Protein AF-A0A496ZNF3-F1 (afdb_monomer)

Radius of gyration: 23.75 Å; Cα contacts (8 Å, |Δi|>4): 145; chains: 1; bounding box: 45×74×42 Å

Nearest PDB structures (foldseek):
  3ja6-assembly1_I  TM=1.858E-01  e=9.713E+00  Escherichia coli

Secondary structure (DSSP, 8-state):
--HHHHHHHHHHHHHHHHHHHH-HHHHHHHHHHHHHHHHHHHHHHHHHHHHHHHHH---HHHHHHHHHHHHHHHHHHHHHHHHHHHHHHHHTTS-TTHHHHHHHHHHHHHHHHHHHHHHHHHHHS---HHHHHHHHT-HHHHHHHHHHHHHHHHHTTHHHHHHHHHHS-TTHHHHHHHHHHHHHH--

Sequence (187 aa):
MGTIDIICTIFIILVAIFGLKKGLVMSIIGIFGWIIGIIISLALGPSVSNLLQDLIKISSDIANIIGYIIVFVVVLAILGILCSLIHKSIQFLHLGTIDHLLGFIFGCIKALIIIFVVVFIVRLMPLSKQMENYINSSYIVSFSEKFVNAIIDRTNLKQPIDKMKHKLPLNKDYDSVNTETESIKER

Foldseek 3Di:
DFPVQVVLVVLLVVLLVVLLVQFQVLVVLLVVLLVVLQVQLVVCLVVQLVVCCVPPVDDSVVSSVVSSVVSSVVSSVVSVVVSVVVSVVVVVVPPNRVRSVVSSVVSNVVSLVVVLVVLVVVVVDPDDVVVVVSLVVHPSNVVSVVVVVVVCVVPVVPVVSVVVVVVDPVPPVPVVVVVVVVVVVVD

Mean predicted aligned error: 13.48 Å

Solvent-accessible surface area (backbone atoms only — not comparable to full-atom values): 9955 Å² total; per-residue (Å²): 132,29,75,59,40,55,54,52,50,50,50,29,52,52,40,15,51,54,17,31,76,57,15,32,69,54,52,53,51,50,53,50,43,53,54,49,20,51,55,50,12,70,70,49,9,61,64,46,12,52,52,42,33,73,73,67,71,50,59,68,72,60,25,39,56,49,16,28,50,52,40,26,52,53,44,41,52,53,48,50,52,53,49,55,54,51,51,58,58,55,65,73,68,69,54,73,59,64,40,19,54,48,4,24,55,50,15,38,54,51,33,51,52,51,52,45,52,51,53,51,52,55,68,74,43,92,70,56,72,75,59,49,58,52,50,73,59,15,68,66,50,58,57,46,45,58,54,50,49,57,50,36,74,74,59,70,49,58,65,66,53,56,56,52,57,71,74,43,82,68,69,69,72,53,60,59,56,53,56,55,58,52,61,64,73,79,108

pLDDT: mean 76.25, std 16.82, range [41.0, 97.44]

Structure (mmCIF, N/CA/C/O backbone):
data_AF-A0A496ZNF3-F1
#
_entry.id   AF-A0A496ZNF3-F1
#
loop_
_atom_site.group_PDB
_atom_site.id
_atom_site.type_symbol
_atom_site.label_atom_id
_atom_site.label_alt_id
_atom_site.label_comp_id
_atom_site.label_asym_id
_atom_site.label_entity_id
_atom_site.label_seq_id
_atom_site.pdbx_PDB_ins_code
_atom_site.Cartn_x
_atom_site.Cartn_y
_atom_site.Cartn_z
_atom_site.occupancy
_atom_site.B_iso_or_equiv
_atom_site.auth_seq_id
_atom_site.auth_comp_id
_atom_site.auth_asym_id
_atom_site.auth_atom_id
_atom_site.pdbx_PDB_model_num
ATOM 1 N N . MET A 1 1 ? 3.958 -26.943 -12.602 1.00 51.56 1 MET A N 1
ATOM 2 C CA . MET A 1 1 ? 3.557 -25.602 -12.130 1.00 51.56 1 MET A CA 1
ATOM 3 C C . MET A 1 1 ? 2.333 -25.803 -11.265 1.00 51.56 1 MET A C 1
ATOM 5 O O . MET A 1 1 ? 1.329 -26.275 -11.790 1.00 51.56 1 MET A O 1
ATOM 9 N N . GLY A 1 2 ? 2.444 -25.580 -9.954 1.00 66.31 2 GLY A N 1
ATOM 10 C CA . GLY A 1 2 ? 1.291 -25.707 -9.063 1.00 66.31 2 GLY A CA 1
ATOM 11 C C . GLY A 1 2 ? 0.251 -24.626 -9.374 1.00 66.31 2 GLY A C 1
ATOM 12 O O . GLY A 1 2 ? 0.596 -23.550 -9.861 1.00 66.31 2 GLY A O 1
ATOM 13 N N . THR A 1 3 ? -1.026 -24.878 -9.085 1.00 71.69 3 THR A N 1
ATOM 14 C CA . THR A 1 3 ? -2.105 -23.885 -9.261 1.00 71.69 3 THR A CA 1
ATOM 15 C C . THR A 1 3 ? -1.811 -22.578 -8.508 1.00 71.69 3 THR A C 1
ATOM 17 O O . THR A 1 3 ? -2.148 -21.495 -8.981 1.00 71.69 3 THR A O 1
ATOM 20 N N . ILE A 1 4 ? -1.114 -22.671 -7.370 1.00 69.25 4 ILE A N 1
ATOM 21 C CA . ILE A 1 4 ? -0.682 -21.528 -6.554 1.00 69.25 4 ILE A CA 1
ATOM 22 C C . ILE A 1 4 ? 0.369 -20.682 -7.283 1.00 69.25 4 ILE A C 1
ATOM 24 O O . ILE A 1 4 ? 0.247 -19.459 -7.294 1.00 69.25 4 ILE A O 1
ATOM 28 N N . ASP A 1 5 ? 1.340 -21.307 -7.961 1.00 68.31 5 ASP A N 1
ATOM 29 C CA . ASP A 1 5 ? 2.337 -20.576 -8.754 1.00 68.31 5 ASP A CA 1
ATOM 30 C C . ASP A 1 5 ? 1.654 -19.748 -9.845 1.00 68.31 5 ASP A C 1
ATOM 32 O O . ASP A 1 5 ? 1.970 -18.574 -10.007 1.00 68.31 5 ASP A O 1
ATOM 36 N N . ILE A 1 6 ? 0.668 -20.321 -10.544 1.00 78.88 6 ILE A N 1
ATOM 37 C CA . ILE A 1 6 ? -0.062 -19.626 -11.614 1.00 78.88 6 ILE A CA 1
ATOM 38 C C . ILE A 1 6 ? -0.792 -18.396 -11.061 1.00 78.88 6 ILE A C 1
ATOM 40 O O . ILE A 1 6 ? -0.687 -17.310 -11.634 1.00 78.88 6 ILE A O 1
ATOM 44 N N . ILE A 1 7 ? -1.484 -18.536 -9.927 1.00 80.62 7 ILE A N 1
ATOM 45 C CA . ILE A 1 7 ? -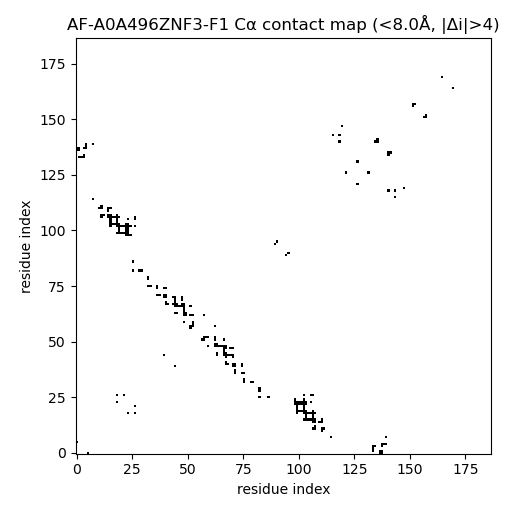2.199 -17.427 -9.277 1.00 80.62 7 ILE A CA 1
ATOM 46 C C . ILE A 1 7 ? -1.218 -16.325 -8.854 1.00 80.62 7 ILE A C 1
ATOM 48 O O . ILE A 1 7 ? -1.446 -15.148 -9.146 1.00 80.62 7 ILE A O 1
ATOM 52 N N . CYS A 1 8 ? -0.108 -16.691 -8.209 1.00 78.06 8 CYS A N 1
ATOM 53 C CA . CYS A 1 8 ? 0.914 -15.739 -7.781 1.00 78.06 8 CYS A CA 1
ATOM 54 C C . CYS A 1 8 ? 1.585 -15.042 -8.972 1.00 78.06 8 CYS A C 1
ATOM 56 O O . CYS A 1 8 ? 1.765 -13.825 -8.939 1.00 78.06 8 CYS A O 1
ATOM 58 N N . THR A 1 9 ? 1.916 -15.769 -10.040 1.00 79.81 9 THR A N 1
ATOM 59 C CA . THR A 1 9 ? 2.497 -15.194 -11.259 1.00 79.81 9 THR A CA 1
ATOM 60 C C . THR A 1 9 ? 1.535 -14.214 -11.921 1.00 79.81 9 THR A C 1
ATOM 62 O O . THR A 1 9 ? 1.943 -13.101 -12.251 1.00 79.81 9 THR A O 1
ATOM 65 N N . ILE A 1 10 ? 0.255 -14.573 -12.060 1.00 86.88 10 ILE A N 1
ATOM 66 C CA . ILE A 1 10 ? -0.776 -13.671 -12.593 1.00 86.88 10 ILE A CA 1
ATOM 67 C C . ILE A 1 10 ? -0.868 -12.413 -11.727 1.00 86.88 10 ILE A C 1
ATOM 69 O O . ILE A 1 10 ? -0.858 -11.302 -12.255 1.00 86.88 10 ILE A O 1
ATOM 73 N N . PHE A 1 11 ? -0.885 -12.565 -10.403 1.00 87.00 11 PHE A N 1
ATOM 74 C CA . PHE A 1 11 ? -0.924 -11.434 -9.481 1.00 87.00 11 PHE A CA 1
ATOM 75 C C . PHE A 1 11 ? 0.292 -10.508 -9.637 1.00 87.00 11 PHE A C 1
ATOM 77 O O . PHE A 1 11 ? 0.120 -9.292 -9.743 1.00 87.00 11 PHE A O 1
ATOM 84 N N . ILE A 1 12 ? 1.509 -11.062 -9.718 1.00 86.25 12 ILE A N 1
ATOM 85 C CA . ILE A 1 12 ? 2.735 -10.281 -9.951 1.00 86.25 12 ILE A CA 1
ATOM 86 C C . ILE A 1 12 ? 2.638 -9.522 -11.268 1.00 86.25 12 ILE A C 1
ATOM 88 O O . ILE A 1 12 ? 2.883 -8.319 -11.284 1.00 86.25 12 ILE A O 1
ATOM 92 N N . ILE A 1 13 ? 2.246 -10.197 -12.350 1.00 88.31 13 ILE A N 1
ATOM 93 C CA . ILE A 1 13 ? 2.125 -9.580 -13.674 1.00 88.31 13 ILE A CA 1
ATOM 94 C C . ILE A 1 13 ? 1.103 -8.442 -13.644 1.00 88.31 13 ILE A C 1
ATOM 96 O O . ILE A 1 13 ? 1.405 -7.356 -14.136 1.00 88.31 13 ILE A O 1
ATOM 100 N N . LEU A 1 14 ? -0.068 -8.636 -13.025 1.00 90.25 14 LEU A N 1
ATOM 101 C CA . LEU A 1 14 ? -1.058 -7.567 -12.888 1.00 90.25 14 LEU A CA 1
ATOM 102 C C . LEU A 1 14 ? -0.456 -6.362 -12.164 1.00 90.25 14 LEU A C 1
ATOM 104 O O . LEU A 1 14 ? -0.483 -5.250 -12.693 1.00 90.25 14 LEU A O 1
ATOM 108 N N . VAL A 1 15 ? 0.113 -6.565 -10.974 1.00 87.75 15 VAL A N 1
ATOM 109 C CA . VAL A 1 15 ? 0.671 -5.470 -10.166 1.00 87.75 15 VAL A CA 1
ATOM 110 C C . VAL A 1 15 ? 1.835 -4.779 -10.886 1.00 87.75 15 VAL A C 1
ATOM 112 O O . VAL A 1 15 ? 1.940 -3.553 -10.830 1.00 87.75 15 VAL A O 1
ATOM 115 N N . ALA A 1 16 ? 2.668 -5.533 -11.601 1.00 86.50 16 ALA A N 1
ATOM 116 C CA . ALA A 1 16 ? 3.772 -5.007 -12.393 1.00 86.50 16 ALA A CA 1
ATOM 117 C C . ALA A 1 16 ? 3.280 -4.156 -13.574 1.00 86.50 16 ALA A C 1
ATOM 119 O O . ALA A 1 16 ? 3.789 -3.056 -13.779 1.00 86.50 16 ALA A O 1
ATOM 120 N N . ILE A 1 17 ? 2.243 -4.595 -14.298 1.00 89.44 17 ILE A N 1
ATOM 121 C CA . ILE A 1 17 ? 1.606 -3.805 -15.365 1.00 89.44 17 ILE A CA 1
ATOM 122 C C . ILE A 1 17 ? 0.973 -2.534 -14.785 1.00 89.44 17 ILE A C 1
ATOM 124 O O . ILE A 1 17 ? 1.103 -1.457 -15.366 1.00 89.44 17 ILE A O 1
ATOM 128 N N . PHE A 1 18 ? 0.323 -2.615 -13.620 1.00 86.56 18 PHE A N 1
ATOM 129 C CA . PHE A 1 18 ? -0.194 -1.425 -12.939 1.00 86.56 18 PHE A CA 1
ATOM 130 C C . PHE A 1 18 ? 0.924 -0.446 -12.553 1.00 86.56 18 PHE A C 1
ATOM 132 O O . PHE A 1 18 ? 0.737 0.764 -12.695 1.00 86.56 18 PHE A O 1
ATOM 139 N N . GLY A 1 19 ? 2.075 -0.951 -12.097 1.00 82.69 19 GLY A N 1
ATOM 140 C CA . GLY A 1 19 ? 3.268 -0.151 -11.807 1.00 82.69 19 GLY A CA 1
ATOM 141 C C . GLY A 1 19 ? 3.861 0.493 -13.060 1.00 82.69 19 GLY A C 1
ATOM 142 O O . GLY A 1 19 ? 4.145 1.689 -13.053 1.00 82.69 19 GLY A O 1
ATOM 143 N N . LEU A 1 20 ? 3.943 -0.262 -14.159 1.00 86.69 20 LEU A N 1
ATOM 144 C CA . LEU A 1 20 ? 4.379 0.228 -15.468 1.00 86.69 20 LEU A CA 1
ATOM 145 C C . LEU A 1 20 ? 3.486 1.375 -15.953 1.00 86.69 20 LEU A C 1
ATOM 147 O O . LEU A 1 20 ? 4.000 2.399 -16.376 1.00 86.69 20 LEU A O 1
ATOM 151 N N . LYS A 1 21 ? 2.155 1.235 -15.853 1.00 85.06 21 LYS A N 1
ATOM 152 C CA . LYS A 1 21 ? 1.194 2.257 -16.312 1.00 85.06 21 LYS A CA 1
ATOM 153 C C . LYS A 1 21 ? 1.159 3.507 -15.431 1.00 85.06 21 LYS A C 1
ATOM 155 O O . LYS A 1 21 ? 0.831 4.576 -15.930 1.00 85.06 21 LYS A O 1
ATOM 160 N N . LYS A 1 22 ? 1.414 3.375 -14.125 1.00 83.31 22 LYS A N 1
ATOM 161 C CA . LYS A 1 22 ? 1.427 4.516 -13.195 1.00 83.31 22 LYS A CA 1
ATOM 162 C C . LYS A 1 22 ? 2.766 5.252 -13.172 1.00 83.31 22 LYS A C 1
ATOM 164 O O . LYS A 1 22 ? 2.756 6.449 -12.897 1.00 83.31 22 LYS A O 1
ATOM 169 N N . GLY A 1 23 ? 3.873 4.554 -13.419 1.00 88.06 23 GLY A N 1
ATOM 170 C CA . GLY A 1 23 ? 5.224 5.075 -13.219 1.00 88.06 23 GLY A CA 1
ATOM 171 C C . GLY A 1 23 ? 5.736 4.894 -11.785 1.00 88.06 23 GLY A C 1
ATOM 172 O O . GLY A 1 23 ? 4.964 4.634 -10.848 1.00 88.06 23 GLY A O 1
ATOM 173 N N . LEU A 1 24 ? 7.054 5.016 -11.601 1.00 89.12 24 LEU A N 1
ATOM 174 C CA . LEU A 1 24 ? 7.717 4.895 -10.300 1.00 89.12 24 LEU A CA 1
ATOM 175 C C . LEU A 1 24 ? 7.272 6.015 -9.362 1.00 89.12 24 LEU A C 1
ATOM 177 O O . LEU A 1 24 ? 6.847 5.739 -8.237 1.00 89.12 24 LEU A O 1
ATOM 181 N N . VAL A 1 25 ? 7.334 7.266 -9.825 1.00 89.50 25 VAL A N 1
ATOM 182 C CA . VAL A 1 25 ? 7.043 8.441 -8.988 1.00 89.50 25 VAL A CA 1
ATOM 183 C C . VAL A 1 25 ? 5.632 8.356 -8.407 1.00 89.50 25 VAL A C 1
ATOM 185 O O . VAL A 1 25 ? 5.441 8.476 -7.197 1.00 89.50 25 VAL A O 1
ATOM 188 N N . MET A 1 26 ? 4.643 8.052 -9.247 1.00 87.75 26 MET A N 1
ATOM 189 C CA . MET A 1 26 ? 3.252 7.912 -8.815 1.00 87.75 26 MET A CA 1
ATOM 190 C C . MET A 1 26 ? 3.058 6.737 -7.848 1.00 87.75 26 MET A C 1
ATOM 192 O O . MET A 1 26 ? 2.242 6.808 -6.927 1.00 87.75 26 MET A O 1
ATOM 196 N N . SER A 1 27 ? 3.805 5.648 -8.041 1.00 89.75 27 SER A N 1
ATOM 197 C CA . SER A 1 27 ? 3.753 4.488 -7.149 1.00 89.75 27 SER A CA 1
ATOM 198 C C . SER A 1 27 ? 4.296 4.819 -5.756 1.00 89.75 27 SER A C 1
ATOM 200 O O . SER A 1 27 ? 3.691 4.416 -4.762 1.00 89.75 27 SER A O 1
ATOM 202 N N . ILE A 1 28 ? 5.378 5.598 -5.678 1.00 90.62 28 ILE A N 1
ATOM 203 C CA . ILE A 1 28 ? 5.964 6.073 -4.419 1.00 90.62 28 ILE A CA 1
ATOM 204 C C . ILE A 1 28 ? 5.018 7.056 -3.720 1.00 90.62 28 ILE A C 1
ATOM 206 O O . ILE A 1 28 ? 4.704 6.863 -2.544 1.00 90.62 28 ILE A O 1
ATOM 210 N N . ILE A 1 29 ? 4.500 8.058 -4.442 1.00 91.19 29 ILE A N 1
ATOM 211 C CA . ILE A 1 29 ? 3.529 9.022 -3.892 1.00 91.19 29 ILE A CA 1
ATOM 212 C C . ILE A 1 29 ? 2.297 8.290 -3.354 1.00 91.19 29 ILE A C 1
ATOM 214 O O . ILE A 1 29 ? 1.800 8.635 -2.287 1.00 91.19 29 ILE A O 1
ATOM 218 N N . GLY A 1 30 ? 1.834 7.242 -4.041 1.00 90.56 30 GLY A N 1
ATOM 219 C CA . GLY A 1 30 ? 0.732 6.410 -3.567 1.00 90.56 30 GLY A CA 1
ATOM 220 C C . GLY A 1 30 ? 1.003 5.784 -2.196 1.00 90.56 30 GLY A C 1
ATOM 221 O O . GLY A 1 30 ? 0.137 5.843 -1.328 1.00 90.56 30 GLY A O 1
ATOM 222 N N . ILE A 1 31 ? 2.197 5.228 -1.969 1.00 91.62 31 ILE A N 1
ATOM 223 C CA . ILE A 1 31 ? 2.562 4.649 -0.664 1.00 91.62 31 ILE A CA 1
ATOM 224 C C . ILE A 1 31 ? 2.599 5.728 0.417 1.00 91.62 31 ILE A C 1
ATOM 226 O O . ILE A 1 31 ? 2.019 5.536 1.486 1.00 91.62 31 ILE A O 1
ATOM 230 N N . PHE A 1 32 ? 3.216 6.876 0.133 1.00 94.31 32 PHE A N 1
ATOM 231 C CA . PHE A 1 32 ? 3.203 8.001 1.066 1.00 94.31 32 PHE A CA 1
ATOM 232 C C . PHE A 1 32 ? 1.782 8.484 1.351 1.00 94.31 32 PHE A C 1
ATOM 234 O O . PHE A 1 32 ? 1.462 8.761 2.500 1.00 94.31 32 PHE A O 1
ATOM 241 N N . GLY A 1 33 ? 0.906 8.507 0.347 1.00 94.50 33 GLY A N 1
ATOM 242 C CA . GLY A 1 33 ? -0.495 8.873 0.516 1.00 94.50 33 GLY A CA 1
ATOM 243 C C . GLY A 1 33 ? -1.240 7.941 1.471 1.00 94.50 33 GLY A C 1
ATOM 244 O O . GLY A 1 33 ? -1.992 8.414 2.318 1.00 94.50 33 GLY A O 1
ATOM 245 N N . TRP A 1 34 ? -0.979 6.632 1.406 1.00 95.00 34 TRP A N 1
ATOM 246 C CA . TRP A 1 34 ? -1.518 5.672 2.376 1.00 95.00 34 TRP A CA 1
ATOM 247 C C . TRP A 1 34 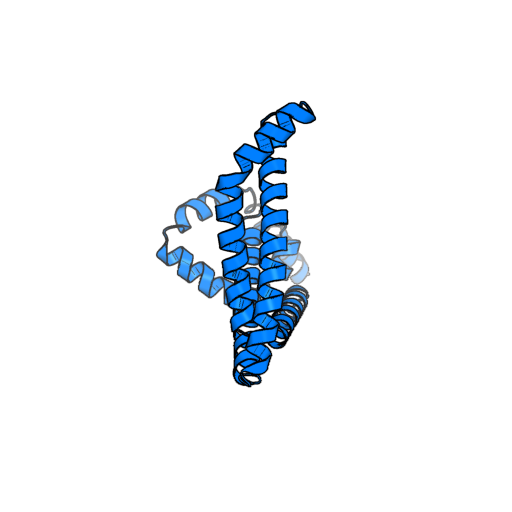? -0.992 5.924 3.794 1.00 95.00 34 TRP A C 1
ATOM 249 O O . TRP A 1 34 ? -1.786 5.971 4.731 1.00 95.00 34 TRP A O 1
ATOM 259 N N . ILE A 1 35 ? 0.318 6.141 3.956 1.00 96.19 35 ILE A N 1
ATOM 260 C CA . ILE A 1 35 ? 0.935 6.412 5.268 1.00 96.19 35 ILE A CA 1
ATOM 261 C C . ILE A 1 35 ? 0.379 7.707 5.874 1.00 96.19 35 ILE A C 1
ATOM 263 O O . ILE A 1 35 ? -0.071 7.719 7.018 1.00 96.19 35 ILE A O 1
ATOM 267 N N . ILE A 1 36 ? 0.360 8.787 5.091 1.00 96.12 36 ILE A N 1
ATOM 268 C CA . ILE A 1 36 ? -0.182 10.089 5.493 1.00 96.12 36 ILE A CA 1
ATOM 269 C C . ILE A 1 36 ? -1.670 9.957 5.827 1.00 96.12 36 ILE A C 1
ATOM 271 O O . ILE A 1 36 ? -2.112 10.476 6.848 1.00 96.12 36 ILE A O 1
ATOM 275 N N . GLY A 1 37 ? -2.433 9.217 5.018 1.00 96.62 37 GLY A N 1
ATOM 276 C CA . GLY A 1 37 ? -3.846 8.945 5.266 1.00 96.62 37 GLY A CA 1
ATOM 277 C C . GLY A 1 37 ? -4.088 8.286 6.621 1.00 96.62 37 GLY A C 1
ATOM 278 O O . GLY A 1 37 ? -4.969 8.725 7.358 1.00 96.62 37 GLY A O 1
ATOM 279 N N . ILE A 1 38 ? -3.280 7.285 6.979 1.00 96.75 38 ILE A N 1
ATOM 280 C CA . ILE A 1 38 ? -3.365 6.618 8.286 1.00 96.75 38 ILE A CA 1
ATOM 281 C C . ILE A 1 38 ? -3.051 7.607 9.412 1.00 96.75 38 ILE A C 1
ATOM 283 O O . ILE A 1 38 ? -3.816 7.694 10.365 1.00 96.75 38 ILE A O 1
ATOM 287 N N . ILE A 1 39 ? -1.970 8.383 9.300 1.00 97.44 39 ILE A N 1
ATOM 288 C CA . ILE A 1 39 ? -1.567 9.345 10.342 1.00 97.44 39 ILE A CA 1
ATOM 289 C C . ILE A 1 39 ? -2.653 10.408 10.561 1.00 97.44 39 ILE A C 1
ATOM 291 O O . ILE A 1 39 ? -3.025 10.695 11.698 1.00 97.44 39 ILE A O 1
ATOM 295 N N . ILE A 1 40 ? -3.192 10.974 9.481 1.00 96.56 40 ILE A N 1
ATOM 296 C CA . ILE A 1 40 ? -4.243 11.996 9.552 1.00 96.56 40 ILE A CA 1
ATOM 297 C C . ILE A 1 40 ? -5.544 11.392 10.093 1.00 96.56 40 ILE A C 1
ATOM 299 O O . ILE A 1 40 ? -6.193 12.009 10.934 1.00 96.56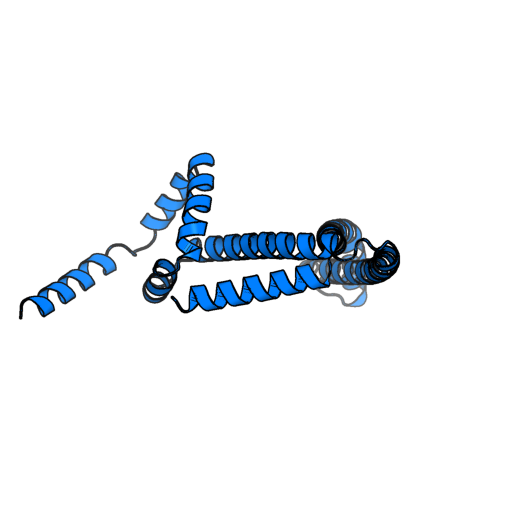 40 ILE A O 1
ATOM 303 N N . SER A 1 41 ? -5.905 10.177 9.667 1.00 96.19 41 SER A N 1
ATOM 304 C CA . SER A 1 41 ? -7.047 9.447 10.227 1.00 96.19 41 SER A CA 1
ATOM 305 C C . SER A 1 41 ? -6.888 9.230 11.727 1.00 96.19 41 SER A C 1
ATOM 307 O O . SER A 1 41 ? -7.815 9.514 12.478 1.00 96.19 41 SER A O 1
ATOM 309 N N . LEU A 1 42 ? -5.702 8.833 12.187 1.00 95.62 42 LEU A N 1
ATOM 310 C CA . LEU A 1 42 ? -5.420 8.663 13.609 1.00 95.62 42 LEU A CA 1
ATOM 311 C C . LEU A 1 42 ? -5.594 9.964 14.410 1.00 95.62 42 LEU A C 1
ATOM 313 O O . LEU A 1 42 ? -6.070 9.923 15.544 1.00 95.62 42 LEU A O 1
ATOM 317 N N . ALA A 1 43 ? -5.253 11.107 13.813 1.00 95.25 43 ALA A N 1
ATOM 318 C CA . ALA A 1 43 ? -5.365 12.416 14.451 1.00 95.25 43 ALA A CA 1
ATOM 319 C C . ALA A 1 43 ? -6.801 12.979 14.460 1.00 95.25 43 ALA A C 1
ATOM 321 O O . ALA A 1 43 ? -7.243 13.513 15.474 1.00 95.25 43 ALA A O 1
ATOM 322 N N . LEU A 1 44 ? -7.533 12.872 13.345 1.00 94.44 44 LEU A N 1
ATOM 323 C CA . LEU A 1 44 ? -8.867 13.475 13.161 1.00 94.44 44 LEU A CA 1
ATOM 324 C C . LEU A 1 44 ? -10.031 12.504 13.412 1.00 94.44 44 LEU A C 1
ATOM 326 O O . LEU A 1 44 ? -11.172 12.936 13.580 1.00 94.44 44 LEU A O 1
ATOM 330 N N . GLY A 1 45 ? -9.761 11.200 13.457 1.00 92.69 45 GLY A N 1
ATOM 331 C CA . GLY A 1 45 ? -10.741 10.148 13.728 1.00 92.69 45 GLY A CA 1
ATOM 332 C C . GLY A 1 45 ? -11.542 10.356 15.018 1.00 92.69 45 GLY A C 1
ATOM 333 O O . GLY A 1 45 ? -12.766 10.239 14.955 1.00 92.69 45 GLY A O 1
ATOM 334 N N . PRO A 1 46 ? -10.924 10.746 16.156 1.00 93.00 46 PRO A N 1
ATOM 335 C CA . PRO A 1 46 ? -11.658 11.024 17.392 1.00 93.00 46 PRO A CA 1
ATOM 336 C C . PRO A 1 46 ? -12.684 12.155 17.249 1.00 93.00 46 PRO A C 1
ATOM 338 O O . PRO A 1 46 ? -13.797 12.046 17.755 1.00 93.00 46 PRO A O 1
ATOM 341 N N . SER A 1 47 ? -12.346 13.226 16.522 1.00 94.12 47 SER A N 1
ATOM 342 C CA . SER A 1 47 ? -13.261 14.354 16.302 1.00 94.12 47 SER A CA 1
ATOM 343 C C . SER A 1 47 ? -14.507 13.927 15.529 1.00 94.12 47 SER A C 1
ATOM 345 O O . SER A 1 47 ? -15.616 14.321 15.879 1.00 94.12 47 SER A O 1
ATOM 347 N N . VAL A 1 48 ? -14.335 13.087 14.505 1.00 92.06 48 VAL A N 1
ATOM 348 C CA . VAL A 1 48 ? -15.454 12.553 13.718 1.00 92.06 48 VAL A CA 1
ATOM 349 C C . VAL A 1 48 ? -16.241 11.507 14.507 1.00 92.06 48 VAL A C 1
ATOM 351 O O . VAL A 1 48 ? -17.467 11.505 14.444 1.00 92.06 48 VAL A O 1
ATOM 354 N N . SER A 1 49 ? -15.570 10.670 15.301 1.00 91.69 49 SER A N 1
ATOM 355 C CA . SER A 1 49 ? -16.227 9.706 16.192 1.00 91.69 49 SER A CA 1
ATOM 356 C C . SER A 1 49 ? -17.180 10.388 17.176 1.00 91.69 49 SER A C 1
ATOM 358 O O . SER A 1 49 ? -18.332 9.971 17.291 1.00 91.69 49 SER A O 1
ATOM 360 N N . ASN A 1 50 ? -16.747 11.474 17.825 1.00 92.06 50 ASN A N 1
ATOM 361 C CA . ASN A 1 50 ? -17.588 12.218 18.767 1.00 92.06 50 ASN A CA 1
ATOM 362 C C . ASN A 1 50 ? -18.843 12.781 18.083 1.00 92.06 50 ASN A C 1
ATOM 364 O O . ASN A 1 50 ? -19.949 12.604 18.584 1.00 92.06 50 ASN A O 1
ATOM 368 N N . LEU A 1 51 ? -18.695 13.358 16.884 1.00 91.75 51 LEU A N 1
ATOM 369 C CA . LEU A 1 51 ? -19.840 13.829 16.096 1.00 91.75 51 LEU A CA 1
ATOM 370 C C . LEU A 1 51 ? -20.815 12.692 15.751 1.00 91.75 51 LEU A C 1
ATOM 372 O O . LEU A 1 51 ? -22.029 12.888 15.782 1.00 91.75 51 LEU A O 1
ATOM 376 N N . LEU A 1 52 ? -20.307 11.497 15.435 1.00 90.06 52 LEU A N 1
ATOM 377 C CA . LEU A 1 52 ? -21.143 10.325 15.156 1.00 90.06 52 LEU A CA 1
ATOM 378 C C . LEU A 1 52 ? -21.901 9.837 16.398 1.00 90.06 52 LEU A C 1
ATOM 380 O O . LEU A 1 52 ? -23.061 9.430 16.280 1.00 90.06 52 LEU A O 1
ATOM 384 N N . GLN A 1 53 ? -21.268 9.884 17.572 1.00 90.31 53 GLN A N 1
ATOM 385 C CA . GLN A 1 53 ? -21.916 9.547 18.842 1.00 90.31 53 GLN A CA 1
ATOM 386 C C . GLN A 1 53 ? -23.057 10.521 19.147 1.00 90.31 53 GLN A C 1
ATOM 388 O O . GLN A 1 53 ? -24.157 10.076 19.479 1.00 90.31 53 GLN A O 1
ATOM 393 N N . ASP A 1 54 ? -22.840 11.818 18.938 1.00 89.25 54 ASP A N 1
ATOM 394 C CA . ASP A 1 54 ? -23.849 12.847 19.203 1.00 89.25 54 ASP A CA 1
ATOM 395 C C . ASP A 1 54 ? -25.036 12.777 18.226 1.00 89.25 54 ASP A C 1
ATOM 397 O O . ASP A 1 54 ? -26.192 12.934 18.630 1.00 89.25 54 ASP A O 1
ATOM 401 N N . LEU A 1 55 ? -24.774 12.505 16.942 1.00 89.00 55 LEU A N 1
ATOM 402 C CA . LEU A 1 55 ? -25.801 12.480 15.894 1.00 89.00 55 LEU A CA 1
ATOM 403 C C . LEU A 1 55 ? -26.619 11.183 15.868 1.00 89.00 55 LEU A C 1
ATOM 405 O O . LEU A 1 55 ? -27.829 11.226 15.644 1.00 89.00 55 LEU A O 1
ATOM 409 N N . ILE A 1 56 ? -25.965 10.031 16.047 1.00 86.88 56 ILE A N 1
ATOM 410 C CA . ILE A 1 56 ? -26.556 8.710 15.759 1.00 86.88 56 ILE A CA 1
ATOM 411 C C . ILE A 1 56 ? -26.688 7.851 17.031 1.00 86.88 56 ILE A C 1
ATOM 413 O O . ILE A 1 56 ? -27.325 6.800 16.998 1.00 86.88 56 ILE A O 1
ATOM 417 N N . LYS A 1 57 ? -26.147 8.299 18.177 1.00 85.31 57 LYS A N 1
ATOM 418 C CA . LYS A 1 57 ? -26.227 7.611 19.485 1.00 85.31 57 LYS A CA 1
ATOM 419 C C . LYS A 1 57 ? -25.789 6.139 19.439 1.00 85.31 57 LYS A C 1
ATOM 421 O O . LYS A 1 57 ? -26.372 5.280 20.098 1.00 85.31 57 LYS A O 1
ATOM 426 N N . ILE A 1 58 ? -24.769 5.845 18.636 1.00 87.31 58 ILE A N 1
ATOM 427 C CA . ILE A 1 58 ? -24.159 4.514 18.521 1.00 87.31 58 ILE A CA 1
ATOM 428 C C . ILE A 1 58 ? -23.164 4.302 19.678 1.00 87.31 58 ILE A C 1
ATOM 430 O O . ILE A 1 58 ? -22.693 5.263 20.286 1.00 87.31 58 ILE A O 1
ATOM 434 N N . SER A 1 59 ? -22.830 3.045 19.994 1.00 90.06 59 SER A N 1
ATOM 435 C CA . SER A 1 59 ? -21.780 2.727 20.966 1.00 90.06 59 SER A CA 1
ATOM 436 C C . SER A 1 59 ? -20.424 3.335 20.578 1.00 90.06 59 SER A C 1
ATOM 438 O O . SER A 1 59 ? -20.054 3.383 19.402 1.00 90.06 59 SER A O 1
ATOM 440 N N . SER A 1 60 ? -19.663 3.767 21.588 1.00 88.56 60 SER A N 1
ATOM 441 C CA . SER A 1 60 ? -18.373 4.453 21.415 1.00 88.56 60 SER A CA 1
ATOM 442 C C . SER A 1 60 ? -17.371 3.639 20.585 1.00 88.56 60 SER A C 1
ATOM 444 O O . SER A 1 60 ? -16.731 4.179 19.685 1.00 88.56 60 SER A O 1
ATOM 446 N N . ASP A 1 61 ? -17.301 2.320 20.792 1.00 90.62 61 ASP A N 1
ATOM 447 C CA . ASP A 1 61 ? -16.388 1.446 20.042 1.00 90.62 61 ASP A CA 1
ATOM 448 C C . ASP A 1 61 ? -16.697 1.431 18.540 1.00 90.62 61 ASP A C 1
ATOM 450 O O . ASP A 1 61 ? -15.799 1.561 17.705 1.00 90.62 61 ASP A O 1
ATOM 454 N N . ILE A 1 62 ? -17.980 1.321 18.187 1.00 91.62 62 ILE A N 1
ATOM 455 C CA . ILE A 1 62 ? -18.416 1.293 16.789 1.00 91.62 62 ILE A CA 1
ATOM 456 C C . ILE A 1 62 ? -18.232 2.681 16.162 1.00 91.62 62 ILE A C 1
ATOM 458 O O . ILE A 1 62 ? -17.732 2.784 15.041 1.00 91.62 62 ILE A O 1
ATOM 462 N N . ALA A 1 63 ? -18.576 3.750 16.886 1.00 92.44 63 ALA A N 1
ATOM 463 C CA . ALA A 1 63 ? -18.398 5.121 16.414 1.00 92.44 63 ALA A CA 1
ATOM 464 C C . ALA A 1 63 ? -16.922 5.463 16.158 1.00 92.44 63 ALA A C 1
ATOM 466 O O . ALA A 1 63 ? -16.616 6.092 15.146 1.00 92.44 63 ALA A O 1
ATOM 467 N N . ASN A 1 64 ? -16.004 4.980 17.004 1.00 92.50 64 ASN A N 1
ATOM 468 C CA . ASN A 1 64 ? -14.565 5.140 16.801 1.00 92.50 64 ASN A CA 1
ATOM 469 C C . ASN A 1 64 ? -14.116 4.478 15.500 1.00 92.50 64 ASN A C 1
ATOM 471 O O . ASN A 1 64 ? -13.542 5.150 14.642 1.00 92.50 64 ASN A O 1
ATOM 475 N N . ILE A 1 65 ? -14.421 3.189 15.315 1.00 93.94 65 ILE A N 1
ATOM 476 C CA . ILE A 1 65 ? -14.035 2.445 14.106 1.00 93.94 65 ILE A CA 1
ATOM 477 C C . ILE A 1 65 ? -14.560 3.151 12.852 1.00 93.94 65 ILE A C 1
ATOM 479 O O . ILE A 1 65 ? -13.801 3.397 11.912 1.00 93.94 65 ILE A O 1
ATOM 483 N N . ILE A 1 66 ? -15.842 3.525 12.851 1.00 94.69 66 ILE A N 1
ATOM 484 C CA . ILE A 1 66 ? -16.460 4.211 11.714 1.00 94.69 66 ILE A CA 1
ATOM 485 C C . ILE A 1 66 ? -15.818 5.589 11.497 1.00 94.69 66 ILE A C 1
ATOM 487 O O . ILE A 1 66 ? -15.506 5.932 10.359 1.00 94.69 66 ILE A O 1
ATOM 491 N N . GLY A 1 67 ? -15.562 6.357 12.558 1.00 94.31 67 GLY A N 1
ATOM 492 C CA . GLY A 1 67 ? -14.935 7.676 12.478 1.00 94.31 67 GLY A CA 1
ATOM 493 C C . GLY A 1 67 ? -13.551 7.633 11.828 1.00 94.31 67 GLY A C 1
ATOM 494 O O . GLY A 1 67 ? -13.293 8.382 10.883 1.00 94.31 67 GLY A O 1
ATOM 495 N N . TYR A 1 68 ? -12.690 6.703 12.252 1.00 95.62 68 TY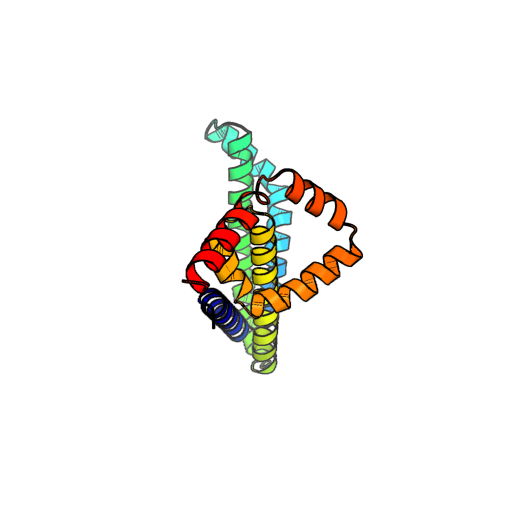R A N 1
ATOM 496 C CA . TYR A 1 68 ? -11.378 6.493 11.630 1.00 95.62 68 TYR A CA 1
ATOM 497 C C . TYR A 1 68 ? -11.496 6.110 10.152 1.00 95.62 68 TYR A C 1
ATOM 499 O O . TYR A 1 68 ? -10.784 6.677 9.318 1.00 95.62 68 TYR A O 1
ATOM 507 N N . ILE A 1 69 ? -12.408 5.194 9.807 1.00 96.44 69 ILE A N 1
ATOM 508 C CA . ILE A 1 69 ? -12.623 4.762 8.417 1.00 96.44 69 ILE A CA 1
ATOM 509 C C . ILE A 1 69 ? -13.115 5.928 7.553 1.00 96.44 69 ILE A C 1
ATOM 511 O O . ILE A 1 69 ? -12.583 6.136 6.463 1.00 96.44 69 ILE A O 1
ATOM 515 N N . ILE A 1 70 ? -14.082 6.714 8.034 1.00 96.06 70 ILE A N 1
ATOM 516 C CA . ILE A 1 70 ? -14.611 7.876 7.307 1.00 96.06 70 ILE A CA 1
ATOM 517 C C . ILE A 1 70 ? -13.487 8.871 7.027 1.00 96.06 70 ILE A C 1
ATOM 519 O O . ILE A 1 70 ? -13.276 9.239 5.871 1.00 96.06 70 ILE A O 1
ATOM 523 N N . VAL A 1 71 ? -12.731 9.273 8.054 1.00 96.69 71 VAL A N 1
ATOM 524 C CA . VAL A 1 71 ? -11.623 10.222 7.876 1.00 96.69 71 VAL A CA 1
ATOM 525 C C . VAL A 1 71 ? -10.578 9.653 6.926 1.00 96.69 71 VAL A C 1
ATOM 527 O O . VAL A 1 71 ? -10.126 10.353 6.025 1.00 96.69 71 VAL A O 1
ATOM 530 N N . PHE A 1 72 ? -10.223 8.378 7.078 1.00 97.38 72 PHE A N 1
ATOM 531 C CA . PHE A 1 72 ? -9.247 7.724 6.217 1.00 97.38 72 PHE A CA 1
ATOM 532 C C . PHE A 1 72 ? -9.660 7.769 4.742 1.00 97.38 72 PHE A C 1
ATOM 534 O O . PHE A 1 72 ? -8.870 8.180 3.891 1.00 97.38 72 PHE A O 1
ATOM 541 N N . VAL A 1 73 ? -10.911 7.414 4.438 1.00 97.44 73 VAL A N 1
ATOM 542 C CA . VAL A 1 73 ? -11.449 7.434 3.071 1.00 97.44 73 VAL A CA 1
ATOM 543 C C . VAL A 1 73 ? -11.498 8.857 2.516 1.00 97.44 73 VAL A C 1
ATOM 545 O O . VAL A 1 73 ? -11.075 9.076 1.381 1.00 97.44 73 VAL A O 1
ATOM 548 N N . VAL A 1 74 ? -11.957 9.832 3.306 1.00 97.12 74 VAL A N 1
ATOM 549 C CA . VAL A 1 74 ? -12.007 11.245 2.893 1.00 97.12 74 VAL A CA 1
ATOM 550 C C . VAL A 1 74 ? -10.605 11.772 2.584 1.00 97.12 74 VAL A C 1
ATOM 552 O O . VAL A 1 74 ? -10.388 12.381 1.536 1.00 97.12 74 VAL A O 1
ATOM 555 N N . VAL A 1 75 ? -9.628 11.494 3.447 1.00 96.50 75 VAL A N 1
ATOM 556 C CA . VAL A 1 75 ? -8.237 11.921 3.247 1.00 96.50 75 VAL A CA 1
ATOM 557 C C . VAL A 1 75 ? -7.629 11.252 2.018 1.00 96.50 75 VAL A C 1
ATOM 559 O O . VAL A 1 75 ? -7.002 11.933 1.207 1.00 96.50 75 VAL A O 1
ATOM 562 N N . LEU A 1 76 ? -7.846 9.947 1.823 1.00 95.38 76 LEU A N 1
ATOM 563 C CA . LEU A 1 76 ? -7.394 9.255 0.616 1.00 95.38 76 LEU A CA 1
ATOM 564 C C . LEU A 1 76 ? -8.045 9.809 -0.653 1.00 95.38 76 LEU A C 1
ATOM 566 O O . LEU A 1 76 ? -7.370 9.898 -1.679 1.00 95.38 76 LEU A O 1
ATOM 570 N N . ALA A 1 77 ? -9.318 10.201 -0.604 1.00 96.69 77 ALA A N 1
ATOM 571 C CA . ALA A 1 77 ? -9.989 10.828 -1.738 1.00 96.69 77 ALA A CA 1
ATOM 572 C C . ALA A 1 77 ? -9.335 12.174 -2.089 1.00 96.69 77 ALA A C 1
ATOM 574 O O . ALA A 1 77 ? -8.997 12.407 -3.251 1.00 96.69 77 ALA A O 1
ATOM 575 N N . ILE A 1 78 ? -9.071 13.020 -1.088 1.00 96.62 78 ILE A N 1
ATOM 576 C CA . ILE A 1 78 ? -8.390 14.312 -1.270 1.00 96.62 78 ILE A CA 1
ATOM 577 C C . ILE A 1 78 ? -6.977 14.106 -1.828 1.00 96.62 78 ILE A C 1
ATOM 579 O O . ILE A 1 78 ? -6.610 14.718 -2.834 1.00 96.62 78 ILE A O 1
ATOM 583 N N . LEU A 1 79 ? -6.192 13.213 -1.217 1.00 95.44 79 LEU A N 1
ATOM 584 C CA . LEU A 1 79 ? -4.847 12.882 -1.685 1.00 95.44 79 LEU A CA 1
ATOM 585 C C . LEU A 1 79 ? -4.875 12.300 -3.097 1.00 95.44 79 LEU A C 1
ATOM 587 O O . LEU A 1 79 ? -4.014 12.638 -3.899 1.00 95.44 79 LEU A O 1
ATOM 591 N N . GLY A 1 80 ? -5.868 11.475 -3.432 1.00 92.06 80 GLY A N 1
ATOM 592 C CA . GLY A 1 80 ? -6.049 10.912 -4.768 1.00 92.06 80 GLY A CA 1
ATOM 593 C C . GLY A 1 80 ? -6.285 11.986 -5.829 1.00 92.06 80 GLY A C 1
ATOM 594 O O . GLY A 1 80 ? -5.661 11.940 -6.893 1.00 92.06 80 GLY A O 1
ATOM 595 N N . ILE A 1 81 ? -7.115 12.987 -5.520 1.00 94.50 81 ILE A N 1
ATOM 596 C CA . ILE A 1 81 ? -7.322 14.155 -6.387 1.00 94.50 81 ILE A CA 1
ATOM 597 C C . ILE A 1 81 ? -5.995 14.897 -6.568 1.00 94.50 81 ILE A C 1
ATOM 599 O O . ILE A 1 81 ? -5.557 15.098 -7.700 1.00 94.50 81 ILE A O 1
ATOM 603 N N . LEU A 1 82 ? -5.305 15.223 -5.471 1.00 93.69 82 LEU A N 1
ATOM 604 C CA . LEU A 1 82 ? -4.019 15.928 -5.498 1.00 93.69 82 LEU A CA 1
ATOM 605 C C . LEU A 1 82 ? -2.963 15.168 -6.317 1.00 93.69 82 LEU A C 1
ATOM 607 O O . LEU A 1 82 ? -2.251 15.741 -7.141 1.00 93.69 82 LEU A O 1
ATOM 611 N N . CYS A 1 83 ? -2.927 13.849 -6.155 1.00 90.50 83 CYS A N 1
ATOM 612 C CA . CYS A 1 83 ? -2.047 12.954 -6.886 1.00 90.50 83 CYS A CA 1
ATOM 613 C C . CYS A 1 83 ? -2.360 12.961 -8.388 1.00 90.50 83 CYS A C 1
ATOM 615 O O . CYS A 1 83 ? -1.440 12.944 -9.202 1.00 90.50 83 CYS A O 1
ATOM 617 N N . SER A 1 84 ? -3.639 13.031 -8.776 1.00 88.00 84 SER A N 1
ATOM 618 C CA . SER A 1 84 ? -4.032 13.161 -10.184 1.00 88.00 84 SER A CA 1
ATOM 619 C C . SER A 1 84 ? -3.583 14.488 -10.799 1.00 88.00 84 SER A C 1
ATOM 621 O O . SER A 1 84 ? -3.286 14.515 -11.995 1.00 88.00 84 SER A O 1
ATOM 623 N N . LEU A 1 85 ? -3.544 15.576 -10.024 1.00 89.94 85 LEU A N 1
ATOM 624 C CA . LEU A 1 85 ? -3.022 16.863 -10.493 1.00 89.94 85 LEU A CA 1
ATOM 625 C C . LEU A 1 85 ? -1.510 16.766 -10.729 1.00 89.94 85 LEU A C 1
ATOM 627 O O . LEU A 1 85 ? -1.034 17.106 -11.811 1.00 89.94 85 LEU A O 1
ATOM 631 N N . IL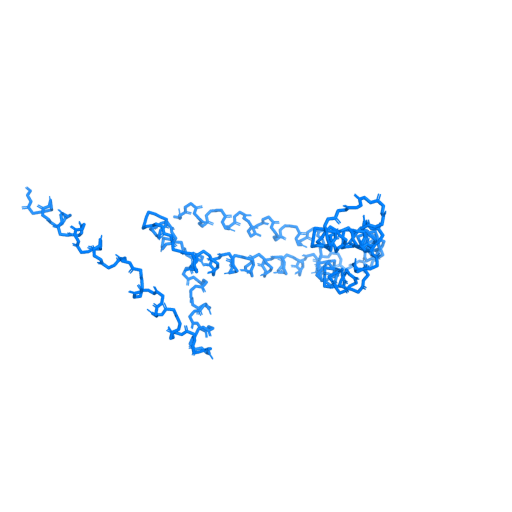E A 1 86 ? -0.779 16.217 -9.756 1.00 88.50 86 ILE A N 1
ATOM 632 C CA . ILE A 1 86 ? 0.674 16.011 -9.841 1.00 88.50 86 ILE A CA 1
ATOM 633 C C . ILE A 1 86 ? 1.030 15.088 -11.013 1.00 88.50 86 ILE A C 1
ATOM 635 O O . ILE A 1 86 ? 1.987 15.348 -11.741 1.00 88.50 86 ILE A O 1
ATOM 639 N N . HIS A 1 87 ? 0.243 14.034 -11.237 1.00 85.75 87 HIS A N 1
ATOM 640 C CA . HIS A 1 87 ? 0.470 13.099 -12.334 1.00 85.75 87 HIS A CA 1
ATOM 641 C C . HIS A 1 87 ? 0.461 13.799 -13.698 1.00 85.75 87 HIS A C 1
ATOM 643 O O . HIS A 1 87 ? 1.344 13.548 -14.516 1.00 85.75 87 HIS A O 1
ATOM 649 N N . LYS A 1 88 ? -0.481 14.728 -13.924 1.00 83.50 88 LYS A N 1
ATOM 650 C CA . LYS A 1 88 ? -0.515 15.532 -15.155 1.00 83.50 88 LYS A CA 1
ATOM 651 C C . LYS A 1 88 ? 0.749 16.373 -15.300 1.00 83.50 88 LYS A C 1
ATOM 653 O O . LYS A 1 88 ? 1.322 16.394 -16.380 1.00 83.50 88 LYS A O 1
ATOM 658 N N . SER A 1 89 ? 1.216 17.007 -14.224 1.00 84.69 89 SER A N 1
ATOM 659 C CA . SER A 1 89 ? 2.462 17.783 -14.237 1.00 84.69 89 SER A CA 1
ATOM 660 C C . SER A 1 89 ? 3.669 16.923 -14.618 1.00 84.69 89 SER A C 1
ATOM 662 O O . SER A 1 89 ? 4.451 17.331 -15.468 1.00 84.69 89 SER A O 1
ATOM 664 N N . ILE A 1 90 ? 3.791 15.716 -14.056 1.00 81.69 90 ILE A N 1
ATOM 665 C CA . ILE A 1 90 ? 4.908 14.798 -14.332 1.00 81.69 90 ILE A CA 1
ATOM 666 C C . ILE A 1 90 ? 4.914 14.326 -15.790 1.00 81.69 90 ILE A C 1
ATOM 668 O O . ILE A 1 90 ? 5.985 14.193 -16.381 1.00 81.69 90 ILE A O 1
ATOM 672 N N . GLN A 1 91 ? 3.744 14.113 -16.399 1.00 75.50 91 GLN A N 1
ATOM 673 C CA . GLN A 1 91 ? 3.665 13.705 -17.805 1.00 75.50 91 GLN A CA 1
ATOM 674 C C . GLN A 1 91 ? 4.278 14.741 -18.763 1.00 75.50 91 GLN A C 1
ATOM 676 O O . GLN A 1 91 ? 4.824 14.356 -19.796 1.00 75.50 91 GLN A O 1
ATOM 681 N N . PHE A 1 92 ? 4.279 16.031 -18.410 1.00 72.19 92 PHE A N 1
ATOM 682 C CA . PHE A 1 92 ? 4.929 17.071 -19.217 1.00 72.19 92 PHE A CA 1
ATOM 683 C C . PHE A 1 92 ? 6.465 17.032 -19.158 1.00 72.19 92 PHE A C 1
ATOM 685 O O . PHE A 1 92 ? 7.121 17.556 -20.058 1.00 72.19 92 PHE A O 1
ATOM 692 N N . LEU A 1 93 ? 7.062 16.392 -18.144 1.00 74.50 93 LEU A N 1
ATOM 693 C CA . LEU A 1 93 ? 8.516 16.380 -17.935 1.00 74.50 93 LEU A CA 1
ATOM 694 C C . LEU A 1 93 ? 9.279 15.406 -18.864 1.00 74.50 93 LEU A C 1
ATOM 696 O O . LEU A 1 93 ? 10.483 15.242 -18.698 1.00 74.50 93 LEU A O 1
ATOM 700 N N . HIS A 1 94 ? 8.626 14.757 -19.841 1.00 65.44 94 HIS A N 1
ATOM 701 C CA . HIS A 1 94 ? 9.247 13.829 -20.813 1.00 65.44 94 HIS A CA 1
ATOM 702 C C . HIS A 1 94 ? 10.095 12.682 -20.211 1.00 65.44 94 HIS A C 1
ATOM 704 O O . HIS A 1 94 ? 10.808 11.985 -20.927 1.00 65.44 94 HIS A O 1
ATOM 710 N N . LEU A 1 95 ? 9.947 12.374 -18.921 1.00 67.81 95 LEU A N 1
ATOM 711 C CA . LEU A 1 95 ? 10.607 11.250 -18.227 1.00 67.81 95 LEU A CA 1
ATOM 712 C C . LEU A 1 95 ? 10.074 9.860 -18.663 1.00 67.81 95 LEU A C 1
ATOM 714 O O . LEU A 1 95 ? 10.384 8.830 -18.058 1.00 67.81 95 LEU A O 1
ATOM 718 N N . GLY A 1 96 ? 9.244 9.827 -19.710 1.00 71.38 96 GLY A N 1
ATOM 719 C CA . GLY A 1 96 ? 8.137 8.893 -19.912 1.00 71.38 96 GLY A CA 1
ATOM 720 C C . GLY A 1 96 ? 8.483 7.434 -20.195 1.00 71.38 96 GLY A C 1
ATOM 721 O O . GLY A 1 96 ? 7.570 6.628 -20.263 1.00 71.38 96 GLY A O 1
ATOM 722 N N . THR A 1 97 ? 9.754 7.050 -20.326 1.00 79.31 97 THR A N 1
ATOM 723 C CA . THR A 1 97 ? 10.119 5.628 -20.523 1.00 79.31 97 THR A CA 1
ATOM 724 C C . THR A 1 97 ? 10.834 5.043 -19.309 1.00 79.31 97 THR A C 1
ATOM 726 O O . THR A 1 97 ? 10.464 3.971 -18.835 1.00 79.31 97 THR A O 1
ATOM 729 N N . ILE A 1 98 ? 11.814 5.763 -18.753 1.00 86.25 98 ILE A N 1
ATOM 730 C CA . ILE A 1 98 ? 12.583 5.289 -17.593 1.00 86.25 98 ILE A CA 1
ATOM 731 C C . ILE A 1 98 ? 11.696 5.237 -16.344 1.00 86.25 98 ILE A C 1
ATOM 733 O O . ILE A 1 98 ? 11.730 4.243 -15.626 1.00 86.25 98 ILE A O 1
ATOM 737 N N . ASP A 1 99 ? 10.850 6.247 -16.112 1.00 88.44 99 ASP A N 1
ATOM 738 C CA . ASP A 1 99 ? 9.925 6.252 -14.966 1.00 88.44 99 ASP A CA 1
ATOM 739 C C . ASP A 1 99 ? 8.926 5.084 -15.019 1.00 88.44 99 ASP A C 1
ATOM 741 O O . ASP A 1 99 ? 8.643 4.453 -14.001 1.00 88.44 99 ASP A O 1
ATOM 745 N N . HIS A 1 100 ? 8.450 4.734 -16.214 1.00 86.81 100 HIS A N 1
ATOM 746 C CA . HIS A 1 100 ? 7.528 3.617 -16.401 1.00 86.81 100 HIS A CA 1
ATOM 747 C C . HIS A 1 100 ? 8.253 2.282 -16.192 1.00 86.81 100 HIS A C 1
ATOM 749 O O . HIS A 1 100 ? 7.757 1.423 -15.461 1.00 86.81 100 HIS A O 1
ATOM 755 N N . LEU A 1 101 ? 9.463 2.117 -16.741 1.00 89.19 101 LEU A N 1
ATOM 756 C CA . LEU A 1 101 ? 10.269 0.908 -16.541 1.00 89.19 101 LEU A CA 1
ATOM 757 C C . LEU A 1 101 ? 10.636 0.695 -15.064 1.00 89.19 101 LEU A C 1
ATOM 759 O O . LEU A 1 101 ? 10.512 -0.413 -14.542 1.00 89.19 101 LEU A O 1
ATOM 763 N N . LEU A 1 102 ? 11.027 1.758 -14.360 1.00 88.62 102 LEU A N 1
ATOM 764 C CA . LEU A 1 102 ? 11.253 1.699 -12.917 1.00 88.62 102 LEU A CA 1
ATOM 765 C C . LEU A 1 102 ? 9.949 1.417 -12.156 1.00 88.62 102 LEU A C 1
ATOM 767 O O . LEU A 1 102 ? 9.963 0.676 -11.175 1.00 88.62 102 LEU A O 1
ATOM 771 N N . GLY A 1 103 ? 8.817 1.938 -12.634 1.00 85.94 103 GLY A N 1
ATOM 772 C CA . GLY A 1 103 ? 7.486 1.622 -12.119 1.00 85.94 103 GLY A CA 1
ATOM 773 C C . GLY A 1 103 ? 7.132 0.139 -12.240 1.00 85.94 103 GLY A C 1
ATOM 774 O O . GLY A 1 103 ? 6.555 -0.426 -11.311 1.00 85.94 103 GLY A O 1
ATOM 775 N N . PHE A 1 104 ? 7.533 -0.527 -13.327 1.00 89.00 104 PHE A N 1
ATOM 776 C CA . PHE A 1 104 ? 7.388 -1.978 -13.483 1.00 89.00 104 PHE A CA 1
ATOM 777 C C . PHE A 1 104 ? 8.197 -2.740 -12.431 1.00 89.00 104 PHE A C 1
ATOM 779 O O . PHE A 1 104 ? 7.648 -3.588 -11.727 1.00 89.00 104 PHE A O 1
ATOM 786 N N . ILE A 1 105 ? 9.480 -2.396 -12.271 1.00 90.75 105 ILE A N 1
ATOM 787 C CA . ILE A 1 105 ? 10.367 -3.026 -11.278 1.00 90.75 105 ILE A CA 1
ATOM 788 C C . ILE A 1 105 ? 9.807 -2.821 -9.867 1.00 90.75 105 ILE A C 1
ATOM 790 O O . ILE A 1 105 ? 9.712 -3.767 -9.083 1.00 90.75 105 ILE A O 1
ATOM 794 N N . PHE A 1 106 ? 9.368 -1.604 -9.555 1.00 89.94 106 PHE A N 1
ATOM 795 C CA . PHE A 1 106 ? 8.753 -1.285 -8.274 1.00 89.94 106 PHE A CA 1
ATOM 796 C C . PHE A 1 106 ? 7.445 -2.052 -8.043 1.00 89.94 106 PHE A C 1
ATOM 798 O O . PHE A 1 106 ? 7.201 -2.552 -6.944 1.00 89.94 106 PHE A O 1
ATOM 805 N N . GLY A 1 107 ? 6.621 -2.205 -9.084 1.00 86.50 107 GLY A N 1
ATOM 806 C CA . GLY A 1 107 ? 5.418 -3.034 -9.061 1.00 86.50 107 GLY A CA 1
ATOM 807 C C . GLY A 1 107 ? 5.730 -4.499 -8.748 1.00 86.50 107 GLY A C 1
ATOM 808 O O . GLY A 1 107 ? 5.092 -5.075 -7.866 1.00 86.50 107 GLY A O 1
ATOM 809 N N . CYS A 1 108 ? 6.754 -5.074 -9.384 1.00 87.94 108 CYS A N 1
ATOM 810 C CA . CYS A 1 108 ? 7.234 -6.425 -9.085 1.00 87.94 108 CYS A CA 1
ATOM 811 C C . CYS A 1 108 ? 7.679 -6.564 -7.623 1.00 87.94 108 CYS A C 1
ATOM 813 O O . CYS A 1 108 ? 7.249 -7.494 -6.941 1.00 87.94 108 CYS A O 1
ATOM 815 N N . ILE A 1 109 ? 8.485 -5.623 -7.119 1.00 89.31 109 ILE A N 1
ATOM 816 C CA . ILE A 1 109 ? 8.938 -5.617 -5.717 1.00 89.31 109 ILE A CA 1
ATOM 817 C C . ILE A 1 109 ? 7.734 -5.569 -4.771 1.00 89.31 109 ILE A C 1
ATOM 819 O O . ILE A 1 109 ? 7.642 -6.369 -3.840 1.00 89.31 109 ILE A O 1
ATOM 823 N N . LYS A 1 110 ? 6.767 -4.683 -5.033 1.00 87.12 110 LYS A N 1
ATOM 824 C CA . LYS A 1 110 ? 5.551 -4.576 -4.220 1.00 87.12 110 LYS A CA 1
ATOM 825 C C . LYS A 1 110 ? 4.737 -5.871 -4.233 1.00 87.12 110 LYS A C 1
ATOM 827 O O . LYS A 1 110 ? 4.252 -6.296 -3.188 1.00 87.12 110 LYS A O 1
ATOM 832 N N . ALA A 1 111 ? 4.590 -6.502 -5.396 1.00 85.00 111 ALA A N 1
ATOM 833 C CA . ALA A 1 111 ? 3.871 -7.765 -5.524 1.00 85.00 111 ALA A CA 1
ATOM 834 C C . ALA A 1 111 ? 4.551 -8.893 -4.738 1.00 85.00 111 ALA A C 1
ATOM 836 O O . ALA A 1 111 ? 3.872 -9.645 -4.042 1.00 85.00 111 ALA A O 1
ATOM 837 N N . LEU A 1 112 ? 5.884 -8.963 -4.794 1.00 84.75 112 LEU A N 1
ATOM 838 C CA . LEU A 1 112 ? 6.672 -9.920 -4.020 1.00 84.75 112 LEU A CA 1
ATOM 839 C C . LEU A 1 112 ? 6.500 -9.712 -2.513 1.00 84.75 112 LEU A C 1
ATOM 841 O O . LEU A 1 112 ? 6.296 -10.686 -1.795 1.00 84.75 112 LEU A O 1
ATOM 845 N N . ILE A 1 113 ? 6.512 -8.462 -2.036 1.00 84.94 113 ILE A N 1
ATOM 846 C CA . ILE A 1 113 ? 6.259 -8.145 -0.620 1.00 84.94 113 ILE A CA 1
ATOM 847 C C . ILE A 1 113 ? 4.859 -8.611 -0.201 1.00 84.94 113 ILE A C 1
ATOM 849 O O . ILE A 1 113 ? 4.706 -9.221 0.854 1.00 84.94 113 ILE A O 1
ATOM 853 N N . ILE A 1 114 ? 3.836 -8.365 -1.024 1.00 82.62 114 ILE A N 1
ATOM 854 C CA . ILE A 1 114 ? 2.464 -8.800 -0.722 1.00 82.62 114 ILE A CA 1
ATOM 855 C C . ILE A 1 114 ? 2.387 -10.328 -0.651 1.00 82.62 114 ILE A C 1
ATOM 857 O O . ILE A 1 114 ? 1.844 -10.861 0.312 1.00 82.62 114 ILE A O 1
ATOM 861 N N . ILE A 1 115 ? 2.966 -11.038 -1.624 1.00 80.62 115 ILE A N 1
ATOM 862 C CA . ILE A 1 115 ? 3.009 -12.507 -1.618 1.00 80.62 115 ILE A CA 1
ATOM 863 C C . ILE A 1 115 ? 3.735 -13.020 -0.375 1.00 80.62 115 ILE A C 1
ATOM 865 O O . ILE A 1 115 ? 3.255 -13.950 0.264 1.00 80.62 115 ILE A O 1
ATOM 869 N N . PHE A 1 116 ? 4.845 -12.390 0.008 1.00 75.81 116 PHE A N 1
ATOM 870 C CA . PHE A 1 116 ? 5.583 -12.741 1.217 1.00 75.81 116 PHE A CA 1
ATOM 871 C C . PHE A 1 116 ? 4.712 -12.625 2.474 1.00 75.81 116 PHE A C 1
ATOM 873 O O . PHE A 1 116 ? 4.648 -13.566 3.264 1.00 75.81 116 PHE A O 1
ATOM 880 N N . VAL A 1 117 ? 3.997 -11.507 2.636 1.00 78.12 117 VAL A N 1
ATOM 881 C CA . VAL A 1 117 ? 3.076 -11.303 3.765 1.00 78.12 117 VAL A CA 1
ATOM 882 C C . VAL A 1 117 ? 1.951 -12.341 3.751 1.00 78.12 117 VAL A C 1
ATOM 884 O O . VAL A 1 117 ? 1.639 -12.910 4.795 1.00 78.12 117 VAL A O 1
ATOM 887 N N . VAL A 1 118 ? 1.375 -12.637 2.582 1.00 78.38 118 VAL A N 1
ATOM 888 C CA . VAL A 1 118 ? 0.319 -13.652 2.440 1.00 78.38 118 VAL A CA 1
ATOM 889 C C . VAL A 1 118 ? 0.832 -15.036 2.839 1.00 78.38 118 VAL A C 1
ATOM 891 O O . VAL A 1 118 ? 0.206 -15.691 3.666 1.00 78.38 118 VAL A O 1
ATOM 894 N N . VAL A 1 119 ? 1.983 -15.469 2.318 1.00 73.44 119 VAL A N 1
ATOM 895 C CA . VAL A 1 119 ? 2.584 -16.772 2.656 1.00 73.44 119 VAL A CA 1
ATOM 896 C C . VAL A 1 119 ? 2.925 -16.854 4.144 1.00 73.44 119 VAL A C 1
ATOM 898 O O . VAL A 1 119 ? 2.687 -17.885 4.772 1.00 73.44 119 VAL A O 1
ATOM 901 N N . PHE A 1 120 ? 3.440 -15.770 4.729 1.00 68.62 120 PHE A N 1
ATOM 902 C CA . PHE A 1 120 ? 3.720 -15.703 6.160 1.00 68.62 120 PHE A CA 1
ATOM 903 C C . PHE A 1 120 ? 2.447 -15.909 6.991 1.00 68.62 120 PHE A C 1
ATOM 905 O O . PHE A 1 120 ? 2.422 -16.786 7.850 1.00 68.62 120 PHE A O 1
ATOM 912 N N . ILE A 1 121 ? 1.368 -15.175 6.695 1.00 69.88 121 ILE A N 1
ATOM 913 C CA . ILE A 1 121 ? 0.077 -15.329 7.386 1.00 69.88 121 ILE A CA 1
ATOM 914 C C . ILE A 1 121 ? -0.463 -16.753 7.218 1.00 69.88 121 ILE A C 1
ATOM 916 O O . ILE A 1 121 ? -0.860 -17.378 8.198 1.00 69.88 121 ILE A O 1
ATOM 920 N N . VAL A 1 122 ? -0.428 -17.284 5.995 1.00 71.00 122 VAL A N 1
ATOM 921 C CA . VAL A 1 122 ? -0.878 -18.643 5.668 1.00 71.00 122 VAL A CA 1
ATOM 922 C C . VAL A 1 122 ? -0.111 -19.694 6.483 1.00 71.00 122 VAL A C 1
ATOM 924 O O . VAL A 1 122 ? -0.729 -20.629 6.977 1.00 71.00 122 VAL A O 1
ATOM 927 N N . ARG A 1 123 ? 1.195 -19.513 6.722 1.00 64.12 123 ARG A N 1
ATOM 928 C CA . ARG A 1 123 ? 2.000 -20.388 7.599 1.00 64.12 123 ARG A CA 1
ATOM 929 C C . ARG A 1 123 ? 1.680 -20.264 9.088 1.00 64.12 123 ARG A C 1
ATOM 931 O O . ARG A 1 123 ? 1.872 -21.229 9.822 1.00 64.12 123 ARG A O 1
ATOM 938 N N . LEU A 1 124 ? 1.250 -19.089 9.548 1.00 64.50 124 LEU A N 1
ATOM 939 C CA . LEU A 1 124 ? 0.802 -18.904 10.932 1.00 64.50 124 LEU A CA 1
ATOM 940 C C . LEU A 1 124 ? -0.566 -19.558 11.175 1.00 64.50 124 LEU A C 1
ATOM 942 O O . LEU A 1 124 ? -0.904 -19.855 12.321 1.00 64.50 124 LEU A O 1
ATOM 946 N N . MET A 1 125 ? -1.347 -19.793 10.118 1.00 68.94 125 MET A N 1
ATOM 947 C CA . MET A 1 125 ? -2.612 -20.509 10.210 1.00 68.94 125 MET A CA 1
ATOM 948 C C . MET A 1 125 ? -2.381 -22.031 10.203 1.00 68.94 125 MET A C 1
ATOM 950 O O . MET A 1 125 ? -1.610 -22.534 9.388 1.00 68.94 125 MET A O 1
ATOM 954 N N . PRO A 1 126 ? -3.065 -22.800 11.069 1.00 59.50 126 PRO A N 1
ATOM 955 C CA . PRO A 1 126 ? -3.053 -24.257 11.001 1.00 59.50 126 PRO A CA 1
ATOM 956 C C . PRO A 1 126 ? -3.860 -24.710 9.775 1.00 59.50 126 PRO A C 1
ATOM 958 O O . PRO A 1 126 ? -5.078 -24.865 9.833 1.00 59.50 126 PRO A O 1
ATOM 961 N N . LEU A 1 127 ? -3.183 -24.864 8.638 1.00 58.16 127 LEU A N 1
ATOM 962 C CA . LEU A 1 127 ? -3.782 -25.367 7.402 1.00 58.16 127 LEU A CA 1
ATOM 963 C C . LEU A 1 127 ? -3.930 -26.891 7.443 1.00 58.16 127 LEU A C 1
ATOM 965 O O . LEU A 1 127 ? -3.131 -27.598 8.055 1.00 58.16 127 LEU A O 1
ATOM 969 N N . SER A 1 128 ? -4.945 -27.407 6.753 1.00 50.47 128 SER A N 1
ATOM 970 C CA . SER A 1 128 ? -5.127 -28.845 6.549 1.00 50.47 128 SER A CA 1
ATOM 971 C C . SER A 1 128 ? -4.057 -29.405 5.593 1.00 50.47 128 SER A C 1
ATOM 973 O O . SER A 1 128 ? -3.669 -28.746 4.627 1.00 50.47 128 SER A O 1
ATOM 975 N N . LYS A 1 129 ? -3.606 -30.652 5.814 1.00 50.59 129 LYS A N 1
ATOM 976 C CA . LYS A 1 129 ? -2.549 -31.334 5.023 1.00 50.59 129 LYS A CA 1
ATOM 977 C C . LYS A 1 129 ? -2.800 -31.353 3.505 1.00 50.59 129 LYS A C 1
ATOM 979 O O . LYS A 1 129 ? -1.861 -31.410 2.718 1.00 50.59 129 LYS A O 1
ATOM 984 N N . GLN A 1 130 ? -4.062 -31.266 3.071 1.00 48.47 130 GLN A N 1
ATOM 985 C CA . GLN A 1 130 ? -4.403 -31.149 1.649 1.00 48.47 130 GLN A CA 1
ATOM 986 C C . GLN A 1 130 ? -3.929 -29.819 1.049 1.00 48.47 130 GLN A C 1
ATOM 988 O O . GLN A 1 130 ? -3.418 -29.824 -0.065 1.00 48.47 130 GLN A O 1
ATOM 993 N N . MET A 1 131 ? -4.028 -28.700 1.777 1.00 50.06 131 MET A N 1
ATOM 994 C CA . MET A 1 131 ? -3.504 -27.399 1.333 1.00 50.06 131 MET A C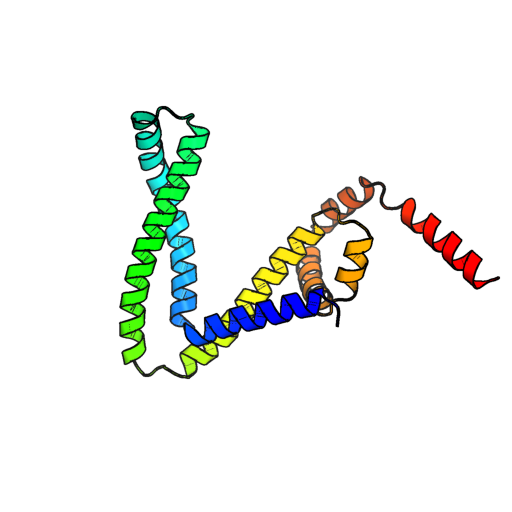A 1
ATOM 995 C C . MET A 1 131 ? -1.970 -27.354 1.376 1.00 50.06 131 MET A C 1
ATOM 997 O O . MET A 1 131 ? -1.356 -26.715 0.524 1.00 50.06 131 MET A O 1
ATOM 1001 N N . GLU A 1 132 ? -1.349 -28.075 2.310 1.00 52.25 132 GLU A N 1
ATOM 1002 C CA . GLU A 1 132 ? 0.110 -28.137 2.475 1.00 52.25 132 GLU A CA 1
ATOM 1003 C C . GLU A 1 132 ? 0.821 -28.740 1.247 1.00 52.25 132 GLU A C 1
ATOM 1005 O O . GLU A 1 132 ? 1.825 -28.197 0.786 1.00 52.25 132 GLU A O 1
ATOM 1010 N N . ASN A 1 133 ? 0.250 -29.777 0.623 1.00 49.66 133 ASN A N 1
ATOM 1011 C CA . ASN A 1 133 ? 0.804 -30.376 -0.601 1.00 49.66 133 ASN A CA 1
ATOM 1012 C C . ASN A 1 133 ? 0.740 -29.443 -1.825 1.00 49.66 133 ASN A C 1
ATOM 1014 O O . ASN A 1 133 ? 1.649 -29.456 -2.657 1.00 49.66 133 ASN A O 1
ATOM 1018 N N . TYR A 1 134 ? -0.283 -28.587 -1.928 1.00 54.56 134 TYR A N 1
ATOM 1019 C CA . TYR A 1 134 ? -0.335 -27.572 -2.988 1.00 54.56 134 TYR A CA 1
ATOM 1020 C C . TYR A 1 134 ? 0.693 -26.458 -2.754 1.00 54.56 134 TYR A C 1
ATOM 1022 O O . TYR A 1 134 ? 1.311 -25.994 -3.714 1.00 54.56 134 TYR A O 1
ATOM 1030 N N . ILE A 1 135 ? 0.921 -26.072 -1.495 1.00 54.84 135 ILE A N 1
ATOM 1031 C CA . ILE A 1 135 ? 1.864 -25.015 -1.089 1.00 54.84 135 ILE A CA 1
ATOM 1032 C C . ILE A 1 135 ? 3.326 -25.461 -1.263 1.00 54.84 135 ILE A C 1
ATOM 1034 O O . ILE A 1 135 ? 4.135 -24.698 -1.790 1.00 54.84 135 ILE A O 1
ATOM 1038 N N . ASN A 1 136 ? 3.657 -26.707 -0.912 1.00 53.66 136 ASN A N 1
ATOM 1039 C CA . ASN A 1 136 ? 5.023 -27.245 -1.002 1.00 53.66 136 ASN A CA 1
ATOM 1040 C C . ASN A 1 136 ? 5.486 -27.526 -2.444 1.00 53.66 136 ASN A C 1
ATOM 1042 O O . ASN A 1 136 ? 6.685 -27.609 -2.703 1.00 53.66 136 ASN A O 1
ATOM 1046 N N . SER A 1 137 ? 4.557 -27.633 -3.399 1.00 52.00 137 SER A N 1
ATOM 1047 C CA . SER A 1 137 ? 4.874 -27.787 -4.830 1.00 52.00 137 SER A CA 1
ATOM 1048 C C . SER A 1 137 ? 5.246 -26.472 -5.534 1.00 52.00 137 SER A C 1
ATOM 1050 O O . SER A 1 137 ? 5.608 -26.482 -6.713 1.00 52.00 137 SER A O 1
ATOM 1052 N N . SER A 1 138 ? 5.139 -25.341 -4.826 1.00 54.75 138 SER A N 1
ATOM 1053 C CA . SER A 1 138 ? 5.239 -24.002 -5.400 1.00 54.75 138 SER A CA 1
ATOM 1054 C C . SER A 1 138 ? 6.667 -23.447 -5.312 1.00 54.75 138 SER A C 1
ATOM 1056 O O . SER A 1 138 ? 7.211 -23.230 -4.224 1.00 54.75 138 SER A O 1
ATOM 1058 N N . TYR A 1 139 ? 7.277 -23.134 -6.458 1.00 61.81 139 TYR A N 1
ATOM 1059 C CA . TYR A 1 139 ? 8.630 -22.552 -6.515 1.00 61.81 139 TYR A CA 1
ATOM 1060 C C . TYR A 1 139 ? 8.700 -21.171 -5.842 1.00 61.81 139 TYR A C 1
ATOM 1062 O O . TYR A 1 139 ? 9.712 -20.824 -5.225 1.00 61.81 139 TYR A O 1
ATOM 1070 N N . ILE A 1 140 ? 7.613 -20.394 -5.918 1.00 57.38 140 ILE A N 1
ATOM 1071 C CA . ILE A 1 140 ? 7.510 -19.059 -5.303 1.00 57.38 140 ILE A CA 1
ATOM 1072 C C . ILE A 1 140 ? 7.498 -19.165 -3.771 1.00 57.38 140 ILE A C 1
ATOM 1074 O O . ILE A 1 140 ? 8.100 -18.335 -3.085 1.00 57.38 140 ILE A O 1
ATOM 1078 N N . VAL A 1 141 ? 6.892 -20.228 -3.234 1.00 60.91 141 VAL A N 1
ATOM 1079 C CA . VAL A 1 141 ? 6.896 -20.514 -1.796 1.00 60.91 141 VAL A CA 1
ATOM 1080 C C . VAL A 1 141 ? 8.309 -20.884 -1.350 1.00 60.91 141 VAL A C 1
ATOM 1082 O O . VAL A 1 141 ? 8.815 -20.249 -0.432 1.00 60.91 141 VAL A O 1
ATOM 1085 N N . SER A 1 142 ? 9.021 -21.766 -2.060 1.00 60.72 142 SER A N 1
ATOM 1086 C CA . SER A 1 142 ? 10.422 -22.102 -1.737 1.00 60.72 142 SER A CA 1
ATOM 1087 C C . SER A 1 142 ? 11.369 -20.886 -1.757 1.00 60.72 142 SER A C 1
ATOM 1089 O O . SER A 1 142 ? 12.229 -20.740 -0.883 1.00 60.72 142 SER A O 1
ATOM 1091 N N . PHE A 1 143 ? 11.197 -19.960 -2.709 1.00 63.16 143 PHE A N 1
ATOM 1092 C CA . PHE A 1 143 ? 11.937 -18.692 -2.716 1.00 63.16 143 PHE A CA 1
ATOM 1093 C C . PHE A 1 143 ? 11.606 -17.836 -1.487 1.00 63.16 143 PHE A C 1
ATOM 1095 O O . PHE A 1 143 ? 12.515 -17.337 -0.820 1.00 63.16 143 PHE A O 1
ATOM 1102 N N . SER A 1 144 ? 10.319 -17.711 -1.148 1.00 58.19 144 SER A N 1
ATOM 1103 C CA . SER A 1 144 ? 9.888 -16.982 0.048 1.00 58.19 144 SER A CA 1
ATOM 1104 C C . SER A 1 144 ? 10.409 -17.626 1.338 1.00 58.19 144 SER A C 1
ATOM 1106 O O . SER A 1 144 ? 10.805 -16.909 2.251 1.00 58.19 144 SER A O 1
ATOM 1108 N N . GLU A 1 145 ? 10.525 -18.956 1.394 1.00 61.94 145 GLU A N 1
ATOM 1109 C CA . GLU A 1 145 ? 11.039 -19.685 2.554 1.00 61.94 145 GLU A CA 1
ATOM 1110 C C . GLU A 1 145 ? 12.496 -19.371 2.862 1.00 61.94 145 GLU A C 1
ATOM 1112 O O . GLU A 1 145 ? 12.849 -19.245 4.031 1.00 61.94 145 GLU A O 1
ATOM 1117 N N . LYS A 1 146 ? 13.342 -19.178 1.844 1.00 65.19 146 LYS A N 1
ATOM 1118 C CA . LYS A 1 146 ? 14.733 -18.751 2.066 1.00 65.19 146 LYS A CA 1
ATOM 1119 C C . LYS A 1 146 ? 14.793 -17.399 2.773 1.00 65.19 146 LYS A C 1
ATOM 1121 O O . LYS A 1 146 ? 15.598 -17.226 3.683 1.00 65.19 146 LYS A O 1
ATOM 1126 N N . PHE A 1 147 ? 13.914 -16.469 2.402 1.00 63.69 147 PHE A N 1
ATOM 1127 C CA . PHE A 1 147 ? 13.811 -15.161 3.050 1.00 63.69 147 PHE A CA 1
ATOM 1128 C C . PHE A 1 147 ? 13.165 -15.240 4.435 1.00 63.69 147 PHE A C 1
ATOM 1130 O O . PHE A 1 147 ? 13.667 -14.622 5.371 1.00 63.69 147 PHE A O 1
ATOM 1137 N N . VAL A 1 148 ? 12.096 -16.027 4.595 1.00 63.06 148 VAL A N 1
ATOM 1138 C CA . VAL A 1 148 ? 11.444 -16.254 5.893 1.00 63.06 148 VAL A CA 1
ATOM 1139 C C . VAL A 1 148 ? 12.432 -16.881 6.875 1.00 63.06 148 VAL A C 1
ATOM 1141 O O . VAL A 1 148 ? 12.598 -16.366 7.975 1.00 63.06 148 VAL A O 1
ATOM 1144 N N . ASN A 1 149 ? 13.144 -17.934 6.475 1.00 62.81 149 ASN A N 1
ATOM 1145 C CA . ASN A 1 149 ? 14.130 -18.600 7.321 1.00 62.81 149 ASN A CA 1
ATOM 1146 C C . ASN A 1 149 ? 15.324 -17.681 7.617 1.00 62.81 149 ASN A C 1
ATOM 1148 O O . ASN A 1 149 ? 15.774 -17.642 8.756 1.00 62.81 149 ASN A O 1
ATOM 1152 N N . ALA A 1 150 ? 15.768 -16.863 6.654 1.00 66.69 150 ALA A N 1
ATOM 1153 C CA . ALA A 1 150 ? 16.794 -15.847 6.895 1.00 66.69 150 ALA A CA 1
ATOM 1154 C C . ALA A 1 150 ? 16.351 -14.777 7.911 1.00 66.69 150 ALA A C 1
ATOM 1156 O O . ALA A 1 150 ? 17.169 -14.314 8.704 1.00 66.69 150 ALA A O 1
ATOM 1157 N N . ILE A 1 151 ? 15.070 -14.394 7.925 1.00 61.88 151 ILE A N 1
ATOM 1158 C CA . ILE A 1 151 ? 14.524 -13.462 8.923 1.00 61.88 151 ILE A CA 1
ATOM 1159 C C . ILE A 1 151 ? 14.360 -14.163 10.280 1.00 61.88 151 ILE A C 1
ATOM 1161 O O . ILE A 1 151 ? 14.770 -13.604 11.297 1.00 61.88 151 ILE A O 1
ATOM 1165 N N . ILE A 1 152 ? 13.826 -15.388 10.314 1.00 62.38 152 ILE A N 1
ATOM 1166 C CA . ILE A 1 152 ? 13.595 -16.177 11.539 1.00 62.38 152 ILE A CA 1
ATOM 1167 C C . ILE A 1 152 ? 14.911 -16.521 12.248 1.00 62.38 152 ILE A C 1
ATOM 1169 O O . ILE A 1 152 ? 14.999 -16.369 13.469 1.00 62.38 152 ILE A O 1
ATOM 1173 N N . ASP A 1 153 ? 15.945 -16.924 11.504 1.00 64.75 153 ASP A N 1
ATOM 1174 C CA . ASP A 1 153 ? 17.280 -17.208 12.048 1.00 64.75 153 ASP A CA 1
ATOM 1175 C C . ASP A 1 153 ? 17.917 -15.964 12.679 1.00 64.75 153 ASP A C 1
ATOM 1177 O O . ASP A 1 153 ? 18.672 -16.070 13.643 1.00 64.75 153 ASP A O 1
ATOM 1181 N N . ARG A 1 154 ? 17.586 -14.770 12.175 1.00 60.47 154 ARG A N 1
ATOM 1182 C CA . ARG A 1 154 ? 18.077 -13.494 12.713 1.00 60.47 154 ARG A CA 1
ATOM 1183 C C . ARG A 1 154 ? 17.260 -12.965 13.895 1.00 60.47 154 ARG A C 1
ATOM 1185 O O . ARG A 1 154 ? 17.750 -12.087 14.595 1.00 60.47 154 ARG A O 1
ATOM 1192 N N . THR A 1 155 ? 16.051 -13.476 14.140 1.00 56.16 155 THR A N 1
ATOM 1193 C CA . THR A 1 155 ? 15.101 -12.902 15.118 1.00 56.16 155 THR A CA 1
ATOM 1194 C C . THR A 1 155 ? 14.771 -13.799 16.319 1.00 56.16 155 THR A C 1
ATOM 1196 O O . THR A 1 155 ? 13.891 -13.452 17.099 1.00 56.16 155 THR A O 1
ATOM 1199 N N . ASN A 1 156 ? 15.469 -14.925 16.542 1.00 57.34 156 ASN A N 1
ATOM 1200 C CA . ASN A 1 156 ? 15.196 -15.866 17.654 1.00 57.34 156 ASN A CA 1
ATOM 1201 C C . ASN A 1 156 ? 13.735 -16.383 17.714 1.00 57.34 156 ASN A C 1
ATOM 1203 O O . ASN A 1 156 ? 13.296 -16.938 18.723 1.00 57.34 156 ASN A O 1
ATOM 1207 N N . LEU A 1 157 ? 12.982 -16.272 16.613 1.00 55.03 157 LEU A N 1
ATOM 1208 C CA . LEU A 1 157 ? 11.567 -16.657 16.529 1.00 55.03 157 LEU A CA 1
ATOM 1209 C C . LEU A 1 157 ? 11.335 -18.176 16.420 1.00 55.03 157 LEU A C 1
ATOM 1211 O O . LEU A 1 157 ? 10.188 -18.612 16.379 1.00 55.03 157 LEU A O 1
ATOM 1215 N N . LYS A 1 158 ? 12.392 -19.002 16.428 1.00 55.94 158 LYS A N 1
ATOM 1216 C CA . LYS A 1 158 ? 12.268 -20.475 16.440 1.00 55.94 158 LYS A CA 1
ATOM 1217 C C . LYS A 1 158 ? 11.498 -20.985 17.664 1.00 55.94 158 LYS A C 1
ATOM 1219 O O . LYS A 1 158 ? 10.583 -21.790 17.542 1.00 55.94 158 LYS A O 1
ATOM 1224 N N . GLN A 1 159 ? 11.802 -20.422 18.834 1.00 58.97 159 GLN A N 1
ATOM 1225 C CA . GLN A 1 159 ? 11.229 -20.805 20.130 1.00 58.97 159 GLN A CA 1
ATOM 1226 C C . GLN A 1 159 ? 9.682 -20.740 20.193 1.00 58.97 159 GLN A C 1
ATOM 1228 O O . GLN A 1 159 ? 9.066 -21.708 20.645 1.00 58.97 159 GLN A O 1
ATOM 1233 N N . PRO A 1 160 ? 9.010 -19.646 19.772 1.00 58.19 160 PRO A N 1
ATOM 1234 C CA . PRO A 1 160 ? 7.546 -19.593 19.762 1.00 58.19 160 PRO A CA 1
ATOM 1235 C C . PRO A 1 160 ? 6.905 -20.493 18.695 1.00 58.19 160 PRO A C 1
ATOM 1237 O O . PRO A 1 160 ? 5.832 -21.038 18.949 1.00 58.19 160 PRO A O 1
ATOM 1240 N N . ILE A 1 161 ? 7.550 -20.696 17.541 1.00 59.94 161 ILE A N 1
ATOM 1241 C CA . ILE A 1 161 ? 7.009 -21.519 16.444 1.00 59.94 161 ILE A CA 1
ATOM 1242 C C . ILE A 1 161 ? 7.004 -23.011 16.824 1.00 59.94 161 ILE A C 1
ATOM 1244 O O . ILE A 1 161 ? 5.994 -23.694 16.632 1.00 59.94 161 ILE A O 1
ATOM 1248 N N . ASP A 1 162 ? 8.077 -23.507 17.447 1.00 61.47 162 ASP A N 1
ATOM 1249 C CA . ASP A 1 162 ? 8.182 -24.916 17.861 1.00 61.47 162 ASP A CA 1
ATOM 1250 C C . ASP A 1 162 ? 7.206 -25.264 18.997 1.00 61.47 162 ASP A C 1
ATOM 1252 O O . ASP A 1 162 ? 6.597 -26.339 19.016 1.00 61.47 162 ASP A O 1
ATOM 1256 N N . LYS A 1 163 ? 6.959 -24.314 19.909 1.00 58.66 163 LYS A N 1
ATOM 1257 C CA . LYS A 1 163 ? 5.946 -24.465 20.966 1.00 58.66 163 LYS A CA 1
ATOM 1258 C C . LYS A 1 163 ? 4.518 -24.540 20.423 1.00 58.66 163 LYS A C 1
ATOM 1260 O O . LYS A 1 163 ? 3.691 -25.229 21.021 1.00 58.66 163 LYS A O 1
ATOM 1265 N N . MET A 1 164 ? 4.211 -23.857 19.318 1.00 56.03 164 MET A N 1
ATOM 1266 C CA . MET A 1 164 ? 2.893 -23.954 18.677 1.00 56.03 164 MET A CA 1
ATOM 1267 C C . MET A 1 164 ? 2.719 -25.297 17.966 1.00 56.03 164 MET A C 1
ATOM 1269 O O . MET A 1 164 ? 1.674 -25.926 18.126 1.00 56.03 164 MET A O 1
ATOM 1273 N N . LYS A 1 165 ? 3.760 -25.790 17.280 1.00 54.91 165 LYS A N 1
ATOM 1274 C CA . LYS A 1 165 ? 3.746 -27.116 16.640 1.00 54.91 165 LYS A CA 1
ATOM 1275 C C . LYS A 1 165 ? 3.471 -28.248 17.631 1.00 54.91 165 LYS A C 1
ATOM 1277 O O . LYS A 1 165 ? 2.678 -29.129 17.328 1.00 54.91 165 LYS A O 1
ATOM 1282 N N . HIS A 1 166 ? 4.061 -28.200 18.827 1.00 53.97 166 HIS A N 1
ATOM 1283 C CA . HIS A 1 166 ? 3.873 -29.244 19.843 1.00 53.97 166 HIS A CA 1
ATOM 1284 C C . HIS A 1 166 ? 2.486 -29.206 20.523 1.00 53.97 166 HIS A C 1
ATOM 1286 O O . HIS A 1 166 ? 2.019 -30.216 21.048 1.00 53.97 166 HIS A O 1
ATOM 1292 N N . LYS A 1 167 ? 1.801 -28.055 20.538 1.00 53.41 167 LYS A N 1
ATOM 1293 C CA . LYS A 1 167 ? 0.431 -27.943 2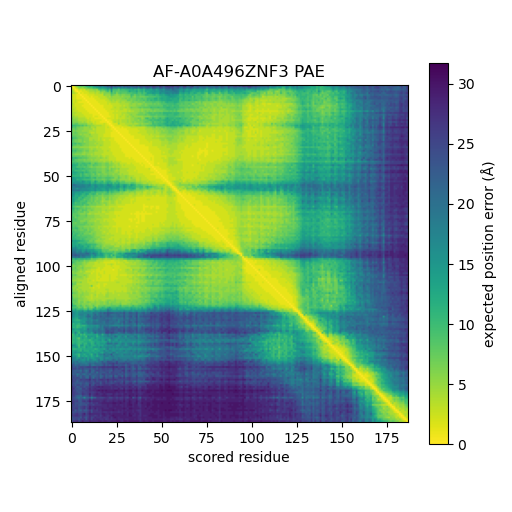1.079 1.00 53.41 167 LYS A CA 1
ATOM 1294 C C . LYS A 1 167 ? -0.651 -28.391 20.097 1.00 53.41 167 LYS A C 1
ATOM 1296 O O . LYS A 1 167 ? -1.815 -28.477 20.478 1.00 53.41 167 LYS A O 1
ATOM 1301 N N . LEU A 1 168 ? -0.274 -28.675 18.856 1.00 55.00 168 LEU A N 1
ATOM 1302 C CA . LEU A 1 168 ? -1.178 -29.134 17.818 1.00 55.00 168 LEU A CA 1
ATOM 1303 C C . LEU A 1 168 ? -1.022 -30.659 17.658 1.00 55.00 168 LEU A C 1
ATOM 1305 O O . LEU A 1 168 ? 0.102 -31.145 17.542 1.00 55.00 168 LEU A O 1
ATOM 1309 N N . PRO A 1 169 ? -2.115 -31.443 17.619 1.00 47.53 169 PRO A N 1
ATOM 1310 C CA . PRO A 1 169 ? -2.081 -32.909 17.509 1.00 47.53 169 PRO A CA 1
ATOM 1311 C C . PRO A 1 169 ? -1.637 -33.433 16.123 1.00 47.53 169 PRO A C 1
ATOM 1313 O O . PRO A 1 169 ? -1.971 -34.549 15.739 1.00 47.53 169 PRO A O 1
ATOM 1316 N N . LEU A 1 170 ? -0.860 -32.656 15.363 1.00 51.94 170 LEU A N 1
ATOM 1317 C CA . LEU A 1 170 ? -0.522 -32.914 13.957 1.00 51.94 170 LEU A CA 1
ATOM 1318 C C . LEU A 1 170 ? 0.458 -34.078 13.740 1.00 51.94 170 LEU A C 1
ATOM 1320 O O . LEU A 1 170 ? 0.632 -34.512 12.603 1.00 51.94 170 LEU A O 1
ATOM 1324 N N . ASN A 1 171 ? 1.083 -34.595 14.804 1.00 47.81 171 ASN A N 1
ATOM 1325 C CA . ASN A 1 171 ? 2.091 -35.650 14.686 1.00 47.81 171 ASN A CA 1
ATOM 1326 C C . ASN A 1 171 ? 1.494 -37.063 14.557 1.00 47.81 171 ASN A C 1
ATOM 1328 O O . ASN A 1 171 ? 2.080 -37.911 13.902 1.00 47.81 171 ASN A O 1
ATOM 1332 N N . LYS A 1 172 ? 0.318 -37.340 15.140 1.00 47.75 172 LYS A N 1
ATOM 1333 C CA . LYS A 1 172 ? -0.222 -38.716 15.170 1.00 47.75 172 LYS A CA 1
ATOM 1334 C C . LYS A 1 172 ? -0.864 -39.171 13.858 1.0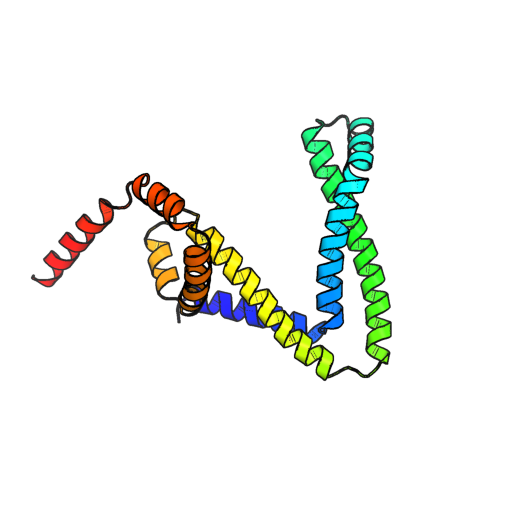0 47.75 172 LYS A C 1
ATOM 1336 O O . LYS A 1 172 ? -0.832 -40.353 13.553 1.00 47.75 172 LYS A O 1
ATOM 1341 N N . ASP A 1 173 ? -1.386 -38.236 13.069 1.00 51.28 173 ASP A N 1
ATOM 1342 C CA . ASP A 1 173 ? -1.992 -38.520 11.759 1.00 51.28 173 ASP A CA 1
ATOM 1343 C C . ASP A 1 173 ? -0.967 -38.566 10.612 1.00 51.28 173 ASP A C 1
ATOM 1345 O O . ASP A 1 173 ? -1.339 -38.667 9.445 1.00 51.28 173 ASP A O 1
ATOM 1349 N N . TYR A 1 174 ? 0.324 -38.339 10.887 1.00 41.00 174 TYR A N 1
ATOM 1350 C CA . TYR A 1 174 ? 1.389 -38.416 9.875 1.00 41.00 174 TYR A CA 1
ATOM 1351 C C . TYR A 1 174 ? 1.874 -39.857 9.689 1.00 41.00 174 TYR A C 1
ATOM 1353 O O . TYR A 1 174 ? 2.008 -40.320 8.559 1.00 41.00 174 TYR A O 1
ATOM 1361 N N . ASP A 1 175 ? 2.049 -40.582 10.790 1.00 46.47 175 ASP A N 1
ATOM 1362 C CA . ASP A 1 175 ? 2.619 -41.927 10.756 1.00 46.47 175 ASP A CA 1
ATOM 1363 C C . ASP A 1 175 ? 1.596 -42.996 10.323 1.00 46.47 175 ASP A C 1
ATOM 1365 O O . ASP A 1 175 ? 1.951 -43.957 9.641 1.00 46.47 175 ASP A O 1
ATOM 1369 N N . SER A 1 176 ? 0.305 -42.822 10.630 1.00 48.56 176 SER A N 1
ATOM 1370 C CA . SER A 1 176 ? -0.743 -43.807 10.305 1.00 48.56 176 SER A CA 1
ATOM 1371 C C . SER A 1 176 ? -1.001 -43.954 8.800 1.00 48.56 176 SER A C 1
ATOM 1373 O O . SER A 1 176 ? -1.182 -45.066 8.311 1.00 48.56 176 SER A O 1
ATOM 1375 N N . VAL A 1 177 ? -0.954 -42.851 8.048 1.00 53.41 177 VAL A N 1
ATOM 1376 C CA . VAL A 1 177 ? -1.267 -42.830 6.607 1.00 53.41 177 VAL A CA 1
ATOM 1377 C C . VAL A 1 177 ? -0.109 -43.389 5.771 1.00 53.41 177 VAL A C 1
ATOM 1379 O O . VAL A 1 177 ? -0.333 -44.107 4.795 1.00 53.41 177 VAL A O 1
ATOM 1382 N N . ASN A 1 178 ? 1.141 -43.135 6.168 1.00 47.72 178 ASN A N 1
ATOM 1383 C CA . ASN A 1 178 ? 2.304 -43.695 5.469 1.00 47.72 178 ASN A CA 1
ATOM 1384 C C . ASN A 1 178 ? 2.401 -45.217 5.653 1.00 47.72 178 ASN A C 1
ATOM 1386 O O . ASN A 1 178 ? 2.761 -45.918 4.710 1.00 47.72 178 ASN A O 1
ATOM 1390 N N . THR A 1 179 ? 1.980 -45.730 6.813 1.00 52.31 179 THR A N 1
ATOM 1391 C CA . THR A 1 179 ? 1.979 -47.175 7.091 1.00 52.31 179 THR A CA 1
ATOM 1392 C C . THR A 1 179 ? 0.967 -47.929 6.211 1.00 52.31 179 THR A C 1
ATOM 1394 O O . THR A 1 179 ? 1.265 -49.010 5.704 1.00 52.31 179 THR A O 1
ATOM 1397 N N . GLU A 1 180 ? -0.211 -47.349 5.947 1.00 54.28 180 GLU A N 1
ATOM 1398 C CA . GLU A 1 180 ? -1.181 -47.938 5.007 1.00 54.28 180 GLU A CA 1
ATOM 1399 C C . GLU A 1 180 ? -0.680 -47.885 3.560 1.00 54.28 180 GLU A C 1
ATOM 1401 O O . GLU A 1 180 ? -0.839 -48.851 2.811 1.00 54.28 180 GLU A O 1
ATOM 1406 N N . THR 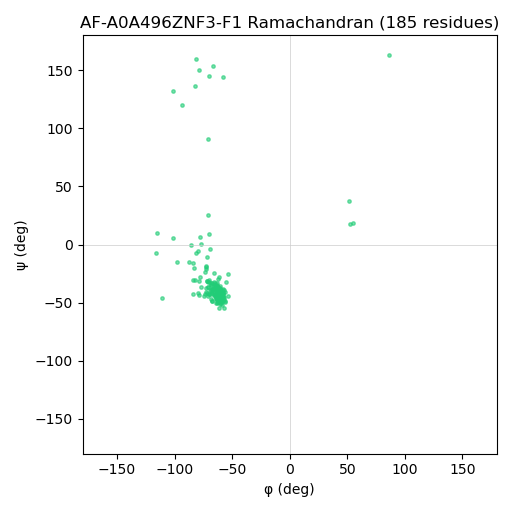A 1 181 ? -0.020 -46.791 3.171 1.00 51.50 181 THR A N 1
ATOM 1407 C CA . THR A 1 181 ? 0.435 -46.593 1.786 1.00 51.50 181 THR A CA 1
ATOM 1408 C C . THR A 1 181 ? 1.595 -47.523 1.412 1.00 51.50 181 THR A C 1
ATOM 1410 O O . THR A 1 181 ? 1.673 -47.974 0.267 1.00 51.50 181 THR A O 1
ATOM 1413 N N . GLU A 1 182 ? 2.465 -47.870 2.364 1.00 52.62 182 GLU A N 1
ATOM 1414 C CA . GLU A 1 182 ? 3.512 -48.881 2.157 1.00 52.62 182 GLU A CA 1
ATOM 1415 C C . GLU A 1 182 ? 2.932 -50.303 2.070 1.00 52.62 182 GLU A C 1
ATOM 1417 O O . GLU A 1 182 ? 3.341 -51.069 1.199 1.00 52.62 182 GLU A O 1
ATOM 1422 N N . SER A 1 183 ? 1.890 -50.625 2.849 1.00 50.50 183 SER A N 1
ATOM 1423 C CA . SER A 1 183 ? 1.241 -51.951 2.809 1.00 50.50 183 SER A CA 1
ATOM 1424 C C . SER A 1 183 ? 0.521 -52.266 1.487 1.00 50.50 183 SER A C 1
ATOM 1426 O O . SER A 1 183 ? 0.355 -53.432 1.128 1.00 50.50 183 SER A O 1
ATOM 1428 N N . ILE A 1 184 ? 0.112 -51.231 0.744 1.00 54.34 184 ILE A N 1
ATOM 1429 C CA . ILE A 1 184 ? -0.538 -51.356 -0.572 1.00 54.34 184 ILE A CA 1
ATOM 1430 C C . ILE A 1 184 ? 0.502 -51.515 -1.691 1.00 54.34 184 ILE A C 1
ATOM 1432 O O . ILE A 1 184 ? 0.178 -52.010 -2.764 1.00 54.34 184 ILE A O 1
ATOM 1436 N N . LYS A 1 185 ? 1.757 -51.118 -1.455 1.00 51.53 185 LYS A N 1
ATOM 1437 C CA . LYS A 1 185 ? 2.827 -51.191 -2.458 1.00 51.53 185 LYS A CA 1
ATOM 1438 C C . LYS A 1 185 ? 3.558 -52.541 -2.467 1.00 51.53 185 LYS A C 1
ATOM 1440 O O . LYS A 1 185 ? 4.258 -52.831 -3.432 1.00 51.53 185 LYS A O 1
ATOM 1445 N N . GLU A 1 186 ? 3.386 -53.347 -1.416 1.00 51.62 186 GLU A N 1
ATOM 1446 C CA . GLU A 1 186 ? 3.954 -54.699 -1.275 1.00 51.62 186 GLU A CA 1
ATOM 1447 C C . GLU A 1 186 ? 2.956 -55.845 -1.556 1.00 51.62 186 GLU A C 1
ATOM 1449 O O . GLU A 1 186 ? 3.307 -57.015 -1.394 1.00 51.62 186 GLU A O 1
ATOM 1454 N N . ARG A 1 187 ? 1.731 -55.542 -2.004 1.00 46.00 187 ARG A N 1
ATOM 1455 C CA . ARG A 1 187 ? 0.762 -56.529 -2.516 1.00 46.00 187 ARG A CA 1
ATOM 1456 C C . ARG A 1 187 ? 0.502 -56.325 -4.000 1.00 46.00 187 ARG A C 1
ATOM 1458 O O . ARG A 1 187 ? 0.332 -57.357 -4.684 1.00 46.00 187 ARG A O 1
#